Protein AF-A0A6L3N7V0-F1 (afdb_monomer)

Secondary structure (DSSP, 8-state):
-------------SS-------PPTTPPB-TTSSBS-EEEEEE-S-TTS--HHHHHHHHH----SHHHHHHHHHHTT-HHHHHHHHTTGGGGB-TTSPBPSSPPPTT-TT---HHHHHHHHHHHHHHHHH-GGGPPPHHHHHHHHHHHHHHHTTSS------SS--HHHHHHHHHHHHHHTT---GGGGGGS---TTTS-HHHHHHHHHHHHH-TT-TTHHHHHHHHHHHHHHHEEEETTEEEETTTTT---GGGT--HHHHHHHHHHHTTT-GGGTTTHHHHHHHHHHT-BTTB-SSHHHHHHHHHHHHHHHHHH--SPP-SEEEEEETTEEEEEETTSPPBPTTSTTPPPPSSTTS-BEEEEEE-

Sequence (367 aa):
LPVTVQQATLAQVDGTLTVPVSAPAGAVNNAQGAPRGGIAVSLQSKLADGLPGVRRWFERYPYRCLEQQTSRAIGLHDAAQWQALVARMPVYLDSDGLANYFPPSSDDAHYGSPTLSSYLLVVADEASRLDPRFALPEDVRTQLEAGLARFVDGRIERNAWAPRQDRDLRKLAAIEALSRYGAAQGRMLGSIEIAPNQWPTSAVIDYHAILTRVKDIPQRDEKRAQVEQILRARLTYQGTQLVFSTARDDDLWWLMTSNETNAARLALEFAGDPAWKDEMPRVATGLLALQRQGAWQTTTSNALGQLAIERFSRTYESTPVAGTTKVALGGNERAISWSQAPVPSDAPASATAATRAAAARSVLMPW

Mean predicted aligned error: 7.48 Å

pLDDT: mean 88.46, std 11.91, range [42.44, 98.81]

Solvent-accessible surface area (backbone atoms only — not comparable to full-atom values): 21018 Å² total; per-residue (Å²): 134,87,84,75,90,88,78,63,82,84,77,88,77,74,88,82,80,87,75,96,80,78,83,62,91,87,52,57,58,42,100,84,71,41,52,55,57,61,52,52,42,50,47,66,78,50,82,47,66,67,52,51,26,38,39,55,49,49,75,66,57,84,71,75,39,48,63,43,46,51,23,38,19,61,50,64,69,33,53,67,57,39,49,62,48,55,76,51,43,70,60,20,38,25,81,58,24,22,31,30,58,53,64,59,57,95,89,52,47,77,70,33,32,59,55,55,33,22,49,54,50,44,55,25,53,60,42,21,76,78,42,66,72,45,47,70,56,66,75,63,47,50,34,34,49,52,20,40,51,36,38,53,74,61,79,42,82,80,90,71,91,63,101,57,96,49,68,57,54,48,37,43,43,30,41,28,29,27,30,78,76,70,72,39,55,46,71,64,55,75,83,42,87,90,50,66,92,79,46,46,65,58,52,39,51,29,50,39,55,30,44,71,61,36,81,76,37,83,66,32,68,63,53,35,54,54,43,51,50,52,52,56,74,29,61,39,74,62,82,46,36,57,40,50,77,56,50,86,76,28,64,38,63,95,64,76,33,28,60,60,34,39,39,15,50,50,40,50,73,46,55,82,37,80,93,39,56,85,51,45,65,56,45,53,45,10,45,49,57,66,39,57,94,30,24,49,94,43,52,60,26,36,25,44,37,49,53,19,41,42,51,42,26,67,68,76,48,69,69,82,72,71,62,69,52,76,50,74,53,92,95,47,75,47,76,46,56,56,86,53,81,56,48,71,68,84,49,99,62,45,27,79,30,82,50,48,79,38,65,21,47,56,44,62,44,63,100

Foldseek 3Di:
DADDDPFDDDDDDDPDDDDDDDQDDPQDADPVRARPFFDKDWDDLAPLPPLVQLLVCLVPDDDDFLLLQLLSCLLNVPLVSLVVSLVCQVQQAAPQLAGHRDRDDPVGRAAHALLSLLLLLVLLLLSCVVPVSSHHDPVSNVSSLRSLLCLLVVVGDHDDDFPDDCSLVSNLSSLLSCLSVPSHEQCSCVVHDPDLLPDALSSLLSLLSNLVRHDHHPPSVVSNVVSVVSNVVQFDDDRLATGGVCQVVQCRVVSVTHPLLSLLSVLSSCLQPPVCVVVNSSSLLNSLVCDDSSAHDDSSSSSSNSSSSVSNCVRPSVDGDAAWDWDDDDPDIDIDGPVDWFDWPPPSQHDQDSRRGDRTNMDGDGD

Nearest PDB structures (foldseek):
  4lnv-assembly2_B  TM=6.088E-01  e=2.521E-04  Anopheles gambiae
  7qsj-assembly2_B  TM=5.376E-01  e=1.537E-02  Mycolicibacterium hassiacum
  8v3b-assembly1_a  TM=1.868E-01  e=4.273E+00  synthetic construct

Radius of gyration: 22.81 Å; Cα contacts (8 Å, |Δi|>4): 561; chains: 1; bounding box: 55×50×67 Å

Organism: NCBI:txid1503055

Structure (mmCIF, N/CA/C/O backbone):
data_AF-A0A6L3N7V0-F1
#
_entry.id   AF-A0A6L3N7V0-F1
#
loop_
_atom_site.group_PDB
_atom_site.id
_atom_site.type_symbol
_atom_site.label_atom_id
_atom_site.label_alt_id
_atom_site.label_comp_id
_atom_site.label_asym_id
_atom_site.label_entity_id
_atom_site.label_seq_id
_atom_site.pdbx_PDB_ins_code
_atom_site.Cartn_x
_atom_site.Cartn_y
_atom_site.Cartn_z
_atom_site.occupancy
_atom_site.B_iso_or_equiv
_atom_site.auth_seq_id
_atom_site.auth_comp_id
_atom_site.auth_asym_id
_atom_site.auth_atom_id
_atom_site.pdbx_PDB_model_num
ATOM 1 N N . LEU A 1 1 ? -10.538 26.399 31.503 1.00 63.31 1 LEU A N 1
ATOM 2 C CA . LEU A 1 1 ? -9.648 25.247 31.255 1.00 63.31 1 LEU A CA 1
ATOM 3 C C . LEU A 1 1 ? -10.202 24.446 30.086 1.00 63.31 1 LEU A C 1
ATOM 5 O O . LEU A 1 1 ? -11.338 23.985 30.198 1.00 63.31 1 LEU A O 1
ATOM 9 N N . PRO A 1 2 ? -9.477 24.363 28.961 1.00 68.56 2 PRO A N 1
ATOM 10 C CA . PRO A 1 2 ? -9.860 23.505 27.845 1.00 68.56 2 PRO A CA 1
ATOM 11 C C . PRO A 1 2 ? -9.731 22.031 28.248 1.00 68.56 2 PRO A C 1
ATOM 13 O O . PRO A 1 2 ? -8.838 21.673 29.013 1.00 68.56 2 PRO A O 1
ATOM 16 N N . VAL A 1 3 ? -10.641 21.192 27.758 1.00 70.19 3 VAL A N 1
ATOM 17 C CA . VAL A 1 3 ? -10.526 19.734 27.893 1.00 70.19 3 VAL A CA 1
ATOM 18 C C . VAL A 1 3 ? -9.572 19.210 26.821 1.00 70.19 3 VAL A C 1
ATOM 20 O O . VAL A 1 3 ? -9.586 19.697 25.691 1.00 70.19 3 VAL A O 1
ATOM 23 N N . THR A 1 4 ? -8.736 18.237 27.171 1.00 65.94 4 THR A N 1
ATOM 24 C CA . THR A 1 4 ? -7.797 17.588 26.250 1.00 65.94 4 THR A CA 1
ATOM 25 C C . THR A 1 4 ? -8.109 16.100 26.161 1.00 65.94 4 THR A C 1
ATOM 27 O O . THR A 1 4 ? -8.466 15.467 27.155 1.00 65.94 4 THR A O 1
ATOM 30 N N . VAL A 1 5 ? -7.991 15.536 24.960 1.00 72.50 5 VAL A N 1
ATOM 31 C CA . VAL A 1 5 ? -8.182 14.097 24.741 1.00 72.50 5 VAL A CA 1
ATOM 32 C C . VAL A 1 5 ? -7.008 13.347 25.373 1.00 72.50 5 VAL A C 1
ATOM 34 O O . VAL A 1 5 ? -5.862 13.600 25.015 1.00 72.50 5 VAL A O 1
ATOM 37 N N . GLN A 1 6 ? -7.299 12.442 26.310 1.00 71.31 6 GLN A N 1
ATOM 38 C CA . GLN A 1 6 ? -6.290 11.622 27.000 1.00 71.31 6 GLN A CA 1
ATOM 39 C C . GLN A 1 6 ? -6.108 10.250 26.345 1.00 71.31 6 GLN A C 1
ATOM 41 O O . GLN A 1 6 ? -5.004 9.720 26.285 1.00 71.31 6 GLN A O 1
ATOM 46 N N . GLN A 1 7 ? -7.197 9.681 25.830 1.00 69.12 7 GLN A N 1
ATOM 47 C CA . GLN A 1 7 ? -7.217 8.393 25.152 1.00 69.12 7 GLN A CA 1
ATOM 48 C C . GLN A 1 7 ? -8.323 8.404 24.095 1.00 69.12 7 GLN A C 1
ATOM 50 O O . GLN A 1 7 ? -9.358 9.045 24.275 1.00 69.12 7 GLN A O 1
ATOM 55 N N . ALA A 1 8 ? -8.107 7.681 23.000 1.00 70.50 8 ALA A N 1
ATOM 56 C CA . ALA A 1 8 ? -9.118 7.405 21.989 1.00 70.50 8 ALA A CA 1
ATOM 57 C C . ALA A 1 8 ? -9.085 5.913 21.651 1.00 70.50 8 ALA A C 1
ATOM 59 O O . ALA A 1 8 ? -8.009 5.308 21.656 1.00 70.50 8 ALA A O 1
ATOM 60 N N . THR A 1 9 ? -10.253 5.343 21.353 1.00 69.88 9 THR A N 1
ATOM 61 C CA . THR A 1 9 ? -10.419 3.985 20.824 1.00 69.88 9 THR A CA 1
ATOM 62 C C . THR A 1 9 ? -11.315 4.020 19.593 1.00 69.88 9 THR A C 1
ATOM 64 O O . THR A 1 9 ? -12.236 4.834 19.532 1.00 69.88 9 THR A O 1
ATOM 67 N N . LEU A 1 10 ? -11.048 3.152 18.621 1.00 73.94 10 LEU A N 1
ATOM 68 C CA . LEU A 1 10 ? -11.948 2.882 17.506 1.00 73.94 10 LEU A CA 1
ATOM 69 C C . LEU A 1 10 ? -12.199 1.381 17.467 1.00 73.94 10 LEU A C 1
ATOM 71 O O . LEU A 1 10 ? -11.264 0.585 17.554 1.00 73.94 10 LEU A O 1
ATOM 75 N N . ALA A 1 11 ? -13.464 1.009 17.356 1.00 75.44 11 ALA A N 1
ATOM 76 C CA . ALA A 1 11 ? -13.888 -0.376 17.311 1.00 75.44 11 ALA A CA 1
ATOM 77 C C . ALA A 1 11 ? -15.114 -0.502 16.413 1.00 75.44 11 ALA A C 1
ATOM 79 O O . ALA A 1 11 ? -15.950 0.404 16.353 1.00 75.44 11 ALA A O 1
ATOM 80 N N . GLN A 1 12 ? -15.227 -1.646 15.744 1.00 77.81 12 GLN A N 1
ATOM 81 C CA . GLN A 1 12 ? -16.475 -2.041 15.113 1.00 77.81 12 GLN A CA 1
ATOM 82 C C . GLN A 1 12 ? -17.487 -2.385 16.210 1.00 77.81 12 GLN A C 1
ATOM 84 O O . GLN A 1 12 ? -17.164 -3.099 17.159 1.00 77.81 12 GLN A O 1
ATOM 89 N N . VAL A 1 13 ? -18.705 -1.864 16.082 1.00 81.75 13 VAL A N 1
ATOM 90 C CA . VAL A 1 13 ? -19.813 -2.198 16.979 1.00 81.75 13 VAL A CA 1
ATOM 91 C C . VAL A 1 13 ? -20.701 -3.208 16.267 1.00 81.75 13 VAL A C 1
ATOM 93 O O . VAL A 1 13 ? -21.424 -2.847 15.342 1.00 81.75 13 VAL A O 1
ATOM 96 N N . ASP A 1 14 ? -20.636 -4.460 16.712 1.00 78.88 14 ASP A N 1
ATOM 97 C CA . ASP A 1 14 ? -21.580 -5.518 16.352 1.00 78.88 14 ASP A CA 1
ATOM 98 C C . ASP A 1 14 ? -22.272 -6.000 17.634 1.00 78.88 14 ASP A C 1
ATOM 100 O O . ASP A 1 14 ? -21.635 -6.520 18.551 1.00 78.88 14 ASP A O 1
ATOM 104 N N . GLY A 1 15 ? -23.567 -5.713 17.763 1.00 85.75 15 GLY A N 1
ATOM 105 C CA . GLY A 1 15 ? -24.298 -5.890 19.017 1.00 85.75 15 GLY A CA 1
ATOM 106 C C . GLY A 1 15 ? -23.867 -4.901 20.109 1.00 85.75 15 GLY A C 1
ATOM 107 O O . GLY A 1 15 ? -24.036 -3.688 19.968 1.00 85.75 15 GLY A O 1
ATOM 108 N N . THR A 1 16 ? -23.374 -5.413 21.241 1.00 88.69 16 THR A N 1
ATOM 109 C CA . THR A 1 16 ? -23.008 -4.610 22.420 1.00 88.69 16 THR A CA 1
ATOM 110 C C . THR A 1 16 ? -21.494 -4.543 22.593 1.00 88.69 16 THR A C 1
ATOM 112 O O . THR A 1 16 ? -20.843 -5.560 22.810 1.00 88.69 16 THR A O 1
ATOM 115 N N . LEU A 1 17 ? -20.946 -3.324 22.566 1.00 88.88 17 LEU A N 1
ATOM 116 C CA . LEU A 1 17 ? -19.549 -3.043 22.892 1.00 88.88 17 LEU A CA 1
ATOM 117 C C . LEU A 1 17 ? -19.452 -2.448 24.302 1.00 88.88 17 LEU A C 1
ATOM 119 O O . LEU A 1 17 ? -19.985 -1.368 24.558 1.00 88.88 17 LEU A O 1
ATOM 123 N N . THR A 1 18 ? -18.714 -3.117 25.187 1.00 90.25 18 THR A N 1
ATOM 124 C CA . THR A 1 18 ? -18.419 -2.624 26.540 1.00 90.25 18 THR A CA 1
ATOM 125 C C . THR A 1 18 ? -16.954 -2.227 26.631 1.00 90.25 18 THR A C 1
ATOM 127 O O . THR A 1 18 ? -16.069 -3.046 26.389 1.00 90.25 18 THR A O 1
ATOM 130 N N . VAL A 1 19 ? -16.693 -0.977 27.012 1.00 87.00 19 VAL A N 1
ATOM 131 C CA . VAL A 1 19 ? -15.335 -0.457 27.212 1.00 87.00 19 VAL A CA 1
ATOM 132 C C . VAL A 1 19 ? -15.208 0.024 28.658 1.00 87.00 19 VAL A C 1
ATOM 134 O O . VAL A 1 19 ? -15.959 0.919 29.051 1.00 87.00 19 VAL A O 1
ATOM 137 N N . PRO A 1 20 ? -14.291 -0.539 29.468 1.00 87.75 20 PRO A N 1
ATOM 138 C CA . PRO A 1 20 ? -14.034 -0.019 30.803 1.00 87.75 20 PRO A CA 1
ATOM 139 C C . PRO A 1 20 ? -13.369 1.356 30.687 1.00 87.75 20 PRO A C 1
ATOM 141 O O . PRO A 1 20 ? -12.361 1.513 29.999 1.00 87.75 20 PRO A O 1
ATOM 144 N N . VAL A 1 21 ? -13.939 2.355 31.356 1.00 86.94 21 VAL A N 1
ATOM 145 C CA . VAL A 1 21 ? -13.451 3.739 31.335 1.00 86.94 21 VAL A CA 1
ATOM 146 C C . VAL A 1 21 ? -13.441 4.321 32.743 1.00 86.94 21 VAL A C 1
ATOM 148 O O . VAL A 1 21 ? -14.258 3.953 33.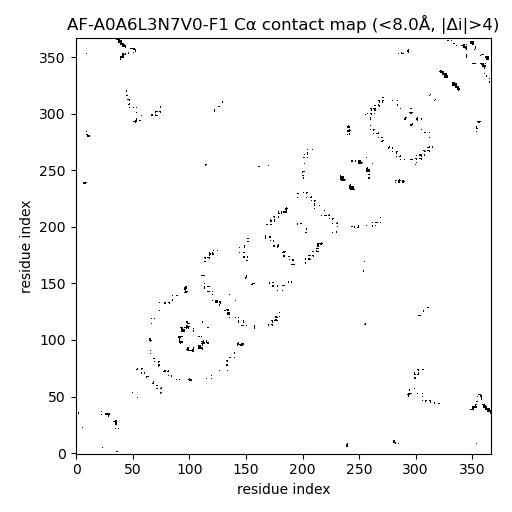586 1.00 86.94 21 VAL A O 1
ATOM 151 N N . SER A 1 22 ? -12.524 5.251 32.996 1.00 88.25 22 SER A N 1
ATOM 152 C CA . SER A 1 22 ? -12.456 6.019 34.237 1.00 88.25 22 SER A CA 1
ATOM 153 C C . SER A 1 22 ? -11.991 7.445 33.959 1.00 88.25 22 SER A C 1
ATOM 155 O O . SER A 1 22 ? -11.280 7.706 32.984 1.00 88.25 22 SER A O 1
ATOM 157 N N . ALA A 1 23 ? -12.400 8.381 34.819 1.00 85.56 23 ALA A N 1
ATOM 158 C CA . ALA A 1 23 ? -11.890 9.742 34.759 1.00 85.56 23 ALA A CA 1
ATOM 159 C C . ALA A 1 23 ? -10.372 9.749 35.046 1.00 85.56 23 ALA A C 1
ATOM 161 O O . ALA A 1 23 ? -9.929 9.054 35.966 1.00 85.56 23 ALA A O 1
ATOM 162 N N . PRO A 1 24 ? -9.565 10.532 34.302 1.00 82.31 24 PRO A N 1
ATOM 163 C CA . PRO A 1 24 ? -8.131 10.642 34.550 1.00 82.31 24 PRO A CA 1
ATOM 164 C C . PRO A 1 24 ? -7.826 11.086 35.985 1.00 82.31 24 PRO A C 1
ATOM 166 O O . PRO A 1 24 ? -8.485 11.982 36.522 1.00 82.31 24 PRO A O 1
ATOM 169 N N . ALA A 1 25 ? -6.789 10.506 36.591 1.00 81.00 25 ALA A N 1
ATOM 170 C CA . ALA A 1 25 ? -6.311 10.945 37.896 1.00 81.00 25 ALA A CA 1
ATOM 171 C C . ALA A 1 25 ? -5.898 12.429 37.833 1.00 81.00 25 ALA A C 1
ATOM 173 O O . ALA A 1 25 ? -5.106 12.823 36.979 1.00 81.00 25 ALA A O 1
ATOM 174 N N . GLY A 1 26 ? -6.458 13.259 38.717 1.00 82.31 26 GLY A N 1
ATOM 175 C CA . GLY A 1 26 ? -6.212 14.707 38.730 1.00 82.31 26 GLY A CA 1
ATOM 176 C C . GLY A 1 26 ? -7.085 15.531 37.774 1.00 82.31 26 GLY A C 1
ATOM 177 O O . GLY A 1 26 ? -6.805 16.712 37.571 1.00 82.31 26 GLY A O 1
ATOM 178 N N . ALA A 1 27 ? -8.144 14.952 37.192 1.00 82.88 27 ALA A N 1
ATOM 179 C CA . ALA A 1 27 ? -9.124 15.715 36.425 1.00 82.88 27 ALA A CA 1
ATOM 180 C C . ALA A 1 27 ? -9.736 16.844 37.276 1.00 82.88 27 ALA A C 1
ATOM 182 O O . ALA A 1 27 ? -10.225 16.624 38.382 1.00 82.88 27 ALA A O 1
ATOM 183 N N . VAL A 1 28 ? -9.710 18.069 36.747 1.00 87.06 28 VAL A N 1
ATOM 184 C CA . VAL A 1 28 ? -10.273 19.241 37.432 1.00 87.06 28 VAL A CA 1
ATOM 185 C C . VAL A 1 28 ? -11.791 19.118 37.485 1.00 87.06 28 VAL A C 1
ATOM 187 O O . VAL A 1 28 ? -12.412 18.836 36.464 1.00 87.06 28 VAL A O 1
ATOM 190 N N . ASN A 1 29 ? -12.398 19.385 38.638 1.00 88.62 29 ASN A N 1
ATOM 191 C CA . ASN A 1 29 ? -13.850 19.349 38.776 1.00 88.62 29 ASN A CA 1
ATOM 192 C C . ASN A 1 29 ? -14.532 20.537 38.073 1.00 88.62 29 ASN A C 1
ATOM 194 O O . ASN A 1 29 ? -13.992 21.641 37.967 1.00 88.62 29 ASN A O 1
ATOM 198 N N . ASN A 1 30 ? -15.739 20.301 37.571 1.00 83.25 30 ASN A N 1
ATOM 199 C CA . ASN A 1 30 ? -16.648 21.328 37.082 1.00 83.25 30 ASN A CA 1
ATOM 200 C C . ASN A 1 30 ? -17.360 22.029 38.260 1.00 83.25 30 ASN A C 1
ATOM 202 O O . ASN A 1 30 ? -17.132 21.711 39.428 1.00 83.25 30 ASN A O 1
ATOM 206 N N . ALA A 1 31 ? -18.230 22.998 37.959 1.00 82.75 31 ALA A N 1
ATOM 207 C CA . ALA A 1 31 ? -18.947 23.768 38.980 1.00 82.75 31 ALA A CA 1
ATOM 208 C C . ALA A 1 31 ? -19.887 22.910 39.852 1.00 82.75 31 ALA A C 1
ATOM 210 O O . ALA A 1 31 ? -20.282 23.337 40.931 1.00 82.75 31 ALA A O 1
ATOM 211 N N . GLN A 1 32 ? -20.234 21.707 39.392 1.00 82.00 32 GLN A N 1
ATOM 212 C CA . GLN A 1 32 ? -21.095 20.741 40.069 1.00 82.00 32 GLN A CA 1
ATOM 213 C C . GLN A 1 32 ? -20.295 19.685 40.857 1.00 82.00 32 GLN A C 1
ATOM 215 O O . GLN A 1 32 ? -20.879 18.734 41.365 1.00 82.00 32 GLN A O 1
ATOM 220 N N . GLY A 1 33 ? -18.969 19.829 40.961 1.00 83.38 33 GLY A N 1
ATOM 221 C CA . GLY A 1 33 ? -18.107 18.919 41.722 1.00 83.38 33 GLY A CA 1
ATOM 222 C C . GLY A 1 33 ? -17.749 17.608 41.011 1.00 83.38 33 GLY A C 1
ATOM 223 O O . GLY A 1 33 ? -17.022 16.806 41.589 1.00 83.38 33 GLY A O 1
ATOM 224 N N . ALA A 1 34 ? -18.200 17.398 39.771 1.00 83.75 34 ALA A N 1
ATOM 225 C CA . ALA A 1 34 ? -17.861 16.225 38.962 1.00 83.75 34 ALA A CA 1
ATOM 226 C C . ALA A 1 34 ? -16.617 16.483 38.087 1.00 83.75 34 ALA A C 1
ATOM 228 O O . ALA A 1 34 ? -16.398 17.632 37.687 1.00 83.75 34 ALA A O 1
ATOM 229 N N . PRO A 1 35 ? -15.820 15.460 37.724 1.00 87.56 35 PRO A N 1
ATOM 230 C CA . PRO A 1 35 ? -14.683 15.625 36.821 1.00 87.56 35 PRO A CA 1
ATOM 231 C C . PRO A 1 35 ? -15.085 16.310 35.508 1.00 87.56 35 PRO A C 1
ATOM 233 O O . PRO A 1 35 ? -16.019 15.902 34.819 1.00 87.56 35 PRO A O 1
ATOM 236 N N . ARG A 1 36 ? -14.378 17.377 35.127 1.00 83.50 36 ARG A N 1
ATOM 237 C CA . ARG A 1 36 ? -14.655 18.112 33.890 1.00 83.50 36 ARG A CA 1
ATOM 238 C C . ARG A 1 36 ? -14.244 17.280 32.675 1.00 83.50 36 ARG A C 1
ATOM 240 O O . ARG A 1 36 ? -13.109 16.825 32.583 1.00 83.50 36 ARG A O 1
ATOM 247 N N . GLY A 1 37 ? -15.141 17.178 31.697 1.00 81.69 37 GLY A N 1
ATOM 248 C CA . GLY A 1 37 ? -14.930 16.417 30.465 1.00 81.69 37 GLY A CA 1
ATOM 249 C C . GLY A 1 37 ? -15.861 15.213 30.396 1.00 81.69 37 GLY A C 1
ATOM 250 O O . GLY A 1 37 ? -16.961 15.256 30.944 1.00 81.69 37 GLY A O 1
ATOM 251 N N . GLY A 1 38 ? -15.436 14.171 29.690 1.00 86.38 38 GLY A N 1
ATOM 252 C CA . GLY A 1 38 ? -16.216 12.954 29.515 1.00 86.38 38 GLY A CA 1
ATOM 253 C C . GLY A 1 38 ? -15.700 12.103 28.362 1.00 86.38 38 GLY A C 1
ATOM 254 O O . GLY A 1 38 ? -14.600 12.329 27.852 1.00 86.38 38 GLY A O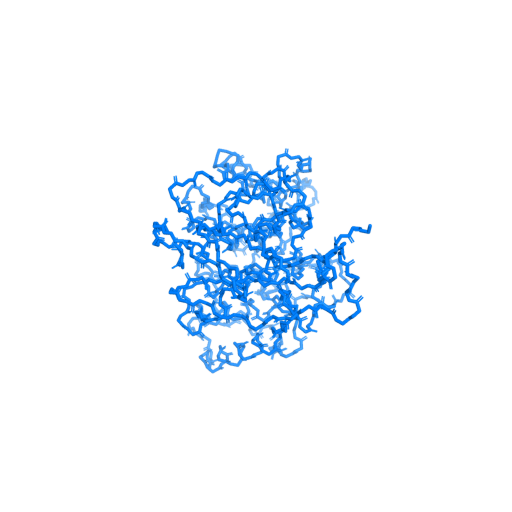 1
ATOM 255 N N . ILE A 1 39 ? -16.526 11.158 27.930 1.00 85.12 39 ILE A N 1
ATOM 256 C CA . ILE A 1 39 ? -16.283 10.307 26.769 1.00 85.12 39 ILE A CA 1
ATOM 257 C C . ILE A 1 39 ? -17.048 10.859 25.575 1.00 85.12 39 ILE A C 1
ATOM 259 O O . ILE A 1 39 ? -18.277 10.880 25.557 1.00 85.12 39 ILE A O 1
ATOM 263 N N . ALA A 1 40 ? -16.318 11.292 24.557 1.00 81.88 40 ALA A N 1
ATOM 264 C CA . ALA A 1 40 ? -16.911 11.649 23.283 1.00 81.88 40 ALA A CA 1
ATOM 265 C C . ALA A 1 40 ? -16.956 10.406 22.379 1.00 81.88 40 ALA A C 1
ATOM 267 O O . ALA A 1 40 ? -15.947 9.725 22.201 1.00 81.88 40 ALA A O 1
ATOM 268 N N . VAL A 1 41 ? -18.124 10.108 21.815 1.00 81.69 41 VAL A N 1
ATOM 269 C CA . VAL A 1 41 ? -18.370 8.968 20.924 1.00 81.69 41 VAL A CA 1
ATOM 270 C C . VAL A 1 41 ? -18.752 9.501 19.554 1.00 81.69 41 VAL A C 1
ATOM 272 O O . VAL A 1 41 ? -19.603 10.380 19.464 1.00 81.69 41 VAL A O 1
ATOM 275 N N . SER A 1 42 ? -18.148 8.960 18.499 1.00 79.50 42 SER A N 1
ATOM 276 C CA . SER A 1 42 ? -18.480 9.268 17.106 1.00 79.50 42 SER A CA 1
ATOM 277 C C . SER A 1 42 ? -18.730 7.977 16.345 1.00 79.50 42 SER A C 1
ATOM 279 O O . SER A 1 42 ? -17.899 7.074 16.364 1.00 79.50 42 SER A O 1
ATOM 281 N N . LEU A 1 43 ? -19.881 7.896 15.681 1.00 80.06 43 LEU A N 1
ATOM 282 C CA . LEU A 1 43 ? -20.312 6.731 14.919 1.00 80.06 43 LEU A CA 1
ATOM 283 C C . LEU A 1 43 ? -20.290 7.040 13.421 1.00 80.06 43 LEU A C 1
ATOM 285 O O . LEU A 1 43 ? -20.819 8.064 12.973 1.00 80.06 43 LEU A O 1
ATOM 289 N N . GLN A 1 44 ? -19.707 6.124 12.655 1.00 79.69 44 GLN A N 1
ATOM 290 C CA . GLN A 1 44 ? -19.683 6.143 11.196 1.00 79.69 44 GLN A CA 1
ATOM 291 C C . GLN A 1 44 ? -20.206 4.807 10.676 1.00 79.69 44 GLN A C 1
ATOM 293 O O . GLN A 1 44 ? -19.974 3.769 11.289 1.00 79.69 44 GLN A O 1
ATOM 298 N N . SER A 1 45 ? -20.940 4.845 9.566 1.00 80.69 45 SER A N 1
ATOM 299 C CA . SER A 1 45 ? -21.444 3.638 8.903 1.00 80.69 45 SER A CA 1
ATOM 300 C C . SER A 1 45 ? -20.329 2.871 8.205 1.00 80.69 45 SER A C 1
ATOM 302 O O . SER A 1 45 ? -20.412 1.652 8.102 1.00 80.69 45 SER A O 1
ATOM 304 N N . LYS A 1 46 ? -19.322 3.598 7.706 1.00 79.00 46 LYS A N 1
ATOM 305 C CA . LYS A 1 46 ? -18.157 3.073 6.997 1.00 79.00 46 LYS A CA 1
ATOM 306 C C . LYS A 1 46 ? -16.935 3.935 7.279 1.00 79.00 46 LYS A C 1
ATOM 308 O O . LYS A 1 46 ? -17.058 5.157 7.386 1.00 79.00 46 LYS A O 1
ATOM 313 N N . LEU A 1 47 ? -15.759 3.320 7.335 1.00 75.06 47 LEU A N 1
ATOM 314 C CA . LEU A 1 47 ? -14.489 4.047 7.409 1.00 75.06 47 LEU A CA 1
ATOM 315 C C . LEU A 1 47 ? -14.104 4.682 6.069 1.00 75.06 47 LEU A C 1
ATOM 317 O O . LEU A 1 47 ? -13.449 5.719 6.050 1.00 75.06 47 LEU A O 1
ATOM 321 N N . ALA A 1 48 ? -14.524 4.096 4.947 1.00 69.50 48 ALA A N 1
ATOM 322 C CA . ALA A 1 48 ? -14.183 4.599 3.616 1.00 69.50 48 ALA A CA 1
ATOM 323 C C . ALA A 1 48 ? -15.065 5.754 3.119 1.00 69.50 48 ALA A C 1
ATOM 325 O O . ALA A 1 48 ? -14.899 6.150 1.968 1.00 69.50 48 ALA A O 1
ATOM 326 N N . ASP A 1 49 ? -15.982 6.304 3.928 1.00 65.88 49 ASP A N 1
ATOM 327 C CA . ASP A 1 49 ? -16.874 7.393 3.495 1.00 65.88 49 ASP A CA 1
ATOM 328 C C . ASP A 1 49 ? -16.095 8.708 3.258 1.00 65.88 49 ASP A C 1
ATOM 330 O O . ASP A 1 49 ? -16.036 9.630 4.075 1.00 65.88 49 ASP A O 1
ATOM 334 N N . GLY A 1 50 ? -15.471 8.767 2.079 1.00 61.62 50 GLY A N 1
ATOM 335 C CA . GLY A 1 50 ? -14.999 9.943 1.365 1.00 61.62 50 GLY A CA 1
ATOM 336 C C . GLY A 1 50 ? -13.556 10.371 1.603 1.00 61.62 50 GLY A C 1
ATOM 337 O O . GLY A 1 50 ? -13.077 11.171 0.801 1.00 61.62 50 GLY A O 1
ATOM 338 N N . LEU A 1 51 ? -12.892 9.915 2.681 1.00 81.12 51 LEU A N 1
ATOM 339 C CA . LEU A 1 51 ? -11.566 10.393 3.131 1.00 81.12 51 LEU A CA 1
ATOM 340 C C . LEU A 1 51 ? -11.292 11.859 2.713 1.00 81.12 51 LEU A C 1
ATOM 342 O O . LEU A 1 51 ? -10.304 12.151 2.034 1.00 81.12 51 LEU A O 1
ATOM 346 N N . PRO A 1 52 ? -12.177 12.817 3.059 1.00 76.00 52 PRO A N 1
ATOM 347 C CA . PRO A 1 52 ? -12.230 14.110 2.372 1.00 76.00 52 PRO A CA 1
ATOM 348 C C . PRO A 1 52 ? -10.971 14.960 2.592 1.00 76.00 52 PRO A C 1
ATOM 350 O O . PRO A 1 52 ? -10.684 15.857 1.801 1.00 76.00 52 PRO A O 1
ATOM 353 N N . GLY A 1 53 ? -10.200 14.686 3.650 1.00 79.06 53 GLY A N 1
ATOM 354 C CA . GLY A 1 53 ? -8.877 15.275 3.847 1.00 79.06 53 GLY A CA 1
ATOM 355 C C . GLY A 1 53 ? -7.864 14.843 2.784 1.00 79.06 53 GLY A C 1
ATOM 356 O O . GLY A 1 53 ? -7.176 15.706 2.244 1.00 79.06 53 GLY A O 1
ATOM 357 N N . VAL A 1 54 ? -7.846 13.560 2.412 1.00 87.56 54 VAL A N 1
ATOM 358 C CA . VAL A 1 54 ? -6.983 13.000 1.359 1.00 87.56 54 VAL A CA 1
ATOM 359 C C . VAL A 1 54 ? -7.357 13.579 -0.005 1.00 87.56 54 VAL A C 1
ATOM 361 O O . VAL A 1 54 ? -6.491 14.083 -0.719 1.00 87.56 54 VAL A O 1
ATOM 364 N N . ARG A 1 55 ? -8.656 13.623 -0.335 1.00 87.31 55 ARG A N 1
ATOM 365 C CA . ARG A 1 55 ? -9.140 14.265 -1.571 1.00 87.31 55 ARG A CA 1
ATOM 366 C C . ARG A 1 55 ? -8.686 15.726 -1.664 1.00 87.31 55 ARG A C 1
ATOM 368 O O . ARG A 1 55 ? -8.060 16.108 -2.651 1.00 87.31 55 ARG A O 1
ATOM 375 N N . ARG A 1 56 ? -8.927 16.533 -0.620 1.00 85.62 56 ARG A N 1
ATOM 376 C CA . ARG A 1 56 ? -8.483 17.942 -0.580 1.00 85.62 56 ARG A CA 1
ATOM 377 C C . ARG A 1 56 ? -6.966 18.085 -0.685 1.00 85.62 56 ARG A C 1
ATOM 379 O O . ARG A 1 56 ? -6.483 19.069 -1.243 1.00 85.62 56 ARG A O 1
ATOM 386 N N . TRP A 1 57 ? -6.216 17.144 -0.117 1.00 89.00 57 TRP A N 1
ATOM 387 C CA . TRP A 1 57 ? -4.760 17.131 -0.197 1.00 89.00 57 TRP A CA 1
ATOM 388 C C . TRP A 1 57 ? -4.301 16.956 -1.650 1.00 89.00 57 TRP A C 1
ATOM 390 O O . TRP A 1 57 ? -3.516 17.767 -2.140 1.00 89.00 57 TRP A O 1
ATOM 400 N N . PHE A 1 58 ? -4.868 15.989 -2.379 1.00 94.88 58 PHE A N 1
ATOM 401 C CA . PHE A 1 58 ? -4.557 15.763 -3.795 1.00 94.88 58 PHE A CA 1
ATOM 402 C C . PHE A 1 58 ? -5.039 16.885 -4.725 1.00 94.88 58 PHE A C 1
ATOM 404 O O . PHE A 1 58 ? -4.344 17.226 -5.686 1.00 94.88 58 PHE A O 1
ATOM 411 N N . GLU A 1 59 ? -6.191 17.500 -4.442 1.00 92.06 59 GLU A N 1
ATOM 412 C CA . GLU A 1 59 ? -6.692 18.664 -5.189 1.00 92.06 59 GLU A CA 1
ATOM 413 C C . GLU A 1 59 ? -5.706 19.843 -5.141 1.00 92.06 59 GLU A C 1
ATOM 415 O O . GLU A 1 59 ? -5.564 20.565 -6.128 1.00 92.06 59 GLU A O 1
ATOM 420 N N . ARG A 1 60 ? -4.986 20.007 -4.022 1.00 89.12 60 ARG A N 1
ATOM 421 C CA . ARG A 1 60 ? -4.007 21.085 -3.798 1.00 89.12 60 ARG A CA 1
ATOM 422 C C . ARG A 1 60 ? -2.566 20.705 -4.140 1.00 89.12 60 ARG A C 1
ATOM 424 O O . ARG A 1 60 ? -1.705 21.582 -4.117 1.00 89.12 60 ARG A O 1
ATOM 431 N N . TYR A 1 61 ? -2.282 19.434 -4.423 1.00 91.62 61 TYR A N 1
ATOM 432 C CA . TYR A 1 61 ? -0.916 18.965 -4.641 1.00 91.62 61 TYR A CA 1
ATOM 433 C C . TYR A 1 61 ? -0.353 19.498 -5.976 1.00 91.62 61 TYR A C 1
ATOM 435 O O . TYR A 1 61 ? -0.916 19.192 -7.031 1.00 91.62 61 TYR A O 1
ATOM 443 N N . PRO A 1 62 ? 0.735 20.298 -5.973 1.00 90.94 62 PRO A N 1
ATOM 444 C CA . PRO A 1 62 ? 1.128 21.076 -7.152 1.00 90.94 62 PRO A CA 1
ATOM 445 C C . PRO A 1 62 ? 2.114 20.356 -8.082 1.00 90.94 62 PRO A C 1
ATOM 447 O O . PRO A 1 62 ? 2.257 20.741 -9.247 1.00 90.94 62 PRO A O 1
ATOM 450 N N . TYR A 1 63 ? 2.827 19.348 -7.575 1.00 91.00 63 TYR A N 1
ATOM 451 C CA . TYR A 1 63 ? 3.947 18.724 -8.277 1.00 91.00 63 TYR A CA 1
ATOM 452 C C . TYR A 1 63 ? 3.495 17.629 -9.252 1.00 91.00 63 TYR A C 1
ATOM 454 O O . TYR A 1 63 ? 2.391 17.092 -9.151 1.00 91.00 63 TYR A O 1
ATOM 462 N N . ARG A 1 64 ? 4.337 17.357 -10.257 1.00 93.00 64 ARG A N 1
ATOM 463 C CA . ARG A 1 64 ? 3.948 16.639 -11.483 1.00 93.00 64 ARG A CA 1
ATOM 464 C C . ARG A 1 64 ? 4.944 15.567 -11.935 1.00 93.00 64 ARG A C 1
ATOM 466 O O . ARG A 1 64 ? 4.944 15.217 -13.113 1.00 93.00 64 ARG A O 1
ATOM 473 N N . CYS A 1 65 ? 5.800 15.040 -11.066 1.00 95.94 65 CYS A N 1
ATOM 474 C CA . CYS A 1 65 ? 6.573 13.855 -11.446 1.00 95.94 65 CYS A CA 1
ATOM 475 C C . CYS A 1 65 ? 5.622 12.660 -11.692 1.00 95.94 65 CYS A C 1
ATOM 477 O O . CYS A 1 65 ? 4.457 12.695 -11.284 1.00 95.94 65 CYS A O 1
ATOM 479 N N . LEU A 1 66 ? 6.078 11.621 -12.396 1.00 97.81 66 LEU A N 1
ATOM 480 C CA . LEU A 1 66 ? 5.238 10.480 -12.785 1.00 97.81 66 LEU A CA 1
ATOM 481 C C . LEU A 1 66 ? 4.572 9.799 -11.583 1.00 97.81 66 LEU A C 1
ATOM 483 O O . LEU A 1 66 ? 3.379 9.498 -11.625 1.00 97.81 66 LEU A O 1
ATOM 487 N N . GLU A 1 67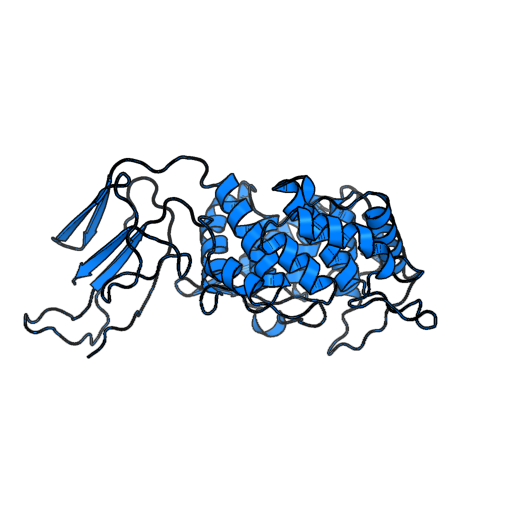 ? 5.335 9.605 -10.507 1.00 97.94 67 GLU A N 1
ATOM 488 C CA . GLU A 1 67 ? 4.838 9.080 -9.232 1.00 97.94 67 GLU A CA 1
ATOM 489 C C . GLU A 1 67 ? 3.662 9.918 -8.730 1.00 97.94 67 GLU A C 1
ATOM 491 O O . GLU A 1 67 ? 2.567 9.402 -8.526 1.00 97.94 67 GLU A O 1
ATOM 496 N N . GLN A 1 68 ? 3.868 11.231 -8.622 1.00 97.50 68 GLN A N 1
ATOM 497 C CA . GLN A 1 68 ? 2.892 12.159 -8.062 1.00 97.50 68 GLN A CA 1
ATOM 498 C C . GLN A 1 68 ? 1.623 12.237 -8.914 1.00 97.50 68 GLN A C 1
ATOM 500 O O . GLN A 1 68 ? 0.519 12.245 -8.372 1.00 97.50 68 GLN A O 1
ATOM 505 N N . GLN A 1 69 ? 1.764 12.270 -10.245 1.00 98.00 69 GLN A N 1
ATOM 506 C CA . GLN A 1 69 ? 0.623 12.256 -11.164 1.00 98.00 69 GLN A CA 1
ATOM 507 C C . GLN A 1 69 ? -0.167 10.946 -11.053 1.00 98.00 69 GLN A C 1
ATOM 509 O O . GLN A 1 69 ? -1.396 10.988 -11.039 1.00 98.00 69 GLN A O 1
ATOM 514 N N . THR A 1 70 ? 0.525 9.809 -10.927 1.00 98.19 70 THR A N 1
ATOM 515 C CA . THR A 1 70 ? -0.093 8.487 -10.738 1.00 98.19 70 THR A CA 1
ATOM 516 C C . THR A 1 70 ? -0.890 8.448 -9.440 1.00 98.19 70 THR A C 1
ATOM 518 O O . THR A 1 70 ? -2.095 8.200 -9.449 1.00 98.19 70 THR A O 1
ATOM 521 N N . SER A 1 71 ? -0.233 8.786 -8.330 1.00 98.12 71 SER A N 1
ATOM 522 C CA . SER A 1 71 ? -0.827 8.836 -6.996 1.00 98.12 71 SER A CA 1
ATOM 523 C C . SER A 1 71 ? -2.035 9.770 -6.937 1.00 98.12 71 SER A C 1
ATOM 525 O O . SER A 1 71 ? -3.051 9.431 -6.337 1.00 98.12 71 SER A O 1
ATOM 527 N N . ARG A 1 72 ? -1.952 10.932 -7.595 1.00 97.75 72 ARG A N 1
ATOM 528 C CA . ARG A 1 72 ? -3.039 11.914 -7.650 1.00 97.75 72 ARG A CA 1
ATOM 529 C C . ARG A 1 72 ? -4.234 11.421 -8.458 1.00 97.75 72 ARG A C 1
ATOM 531 O O . ARG A 1 72 ? -5.358 11.575 -7.991 1.00 97.75 72 ARG A O 1
ATOM 538 N N . ALA A 1 73 ? -4.013 10.840 -9.637 1.00 97.56 73 ALA A N 1
ATOM 539 C CA . ALA A 1 73 ? -5.100 10.317 -10.465 1.00 97.56 73 ALA A CA 1
ATOM 540 C C . ALA A 1 73 ? -5.882 9.224 -9.720 1.00 97.56 73 ALA A C 1
ATOM 542 O O . ALA A 1 73 ? -7.111 9.253 -9.678 1.00 97.56 73 ALA A O 1
ATOM 543 N N . ILE A 1 74 ? -5.159 8.311 -9.067 1.00 96.81 74 ILE A N 1
ATOM 544 C CA . ILE A 1 74 ? -5.742 7.221 -8.280 1.00 96.81 74 ILE A CA 1
ATOM 545 C C . ILE A 1 74 ? -6.441 7.761 -7.027 1.00 96.81 74 ILE A C 1
ATOM 547 O O . ILE A 1 74 ? -7.606 7.447 -6.801 1.00 96.81 74 ILE A O 1
ATOM 551 N N . GLY A 1 75 ? -5.787 8.632 -6.254 1.00 93.94 75 GLY A N 1
ATOM 552 C CA . GLY A 1 75 ? -6.360 9.208 -5.034 1.00 93.94 75 GLY A CA 1
ATOM 553 C C . GLY A 1 75 ? -7.584 10.104 -5.267 1.00 93.94 75 GLY A C 1
ATOM 554 O O . GLY A 1 75 ? -8.451 10.229 -4.408 1.00 93.94 75 GLY A O 1
ATOM 555 N N . LEU A 1 76 ? -7.722 10.706 -6.449 1.00 95.00 76 LEU A N 1
ATOM 556 C CA . LEU A 1 76 ? -8.933 11.450 -6.821 1.00 95.00 76 LEU A CA 1
ATOM 557 C C . LEU A 1 76 ? -10.020 10.572 -7.457 1.00 95.00 76 LEU A C 1
ATOM 559 O O . LEU A 1 76 ? -11.117 11.074 -7.712 1.00 95.00 76 LEU A O 1
ATOM 563 N N . HIS A 1 77 ? -9.736 9.289 -7.706 1.00 95.12 77 HIS A N 1
ATOM 564 C CA . HIS A 1 77 ? -10.521 8.414 -8.582 1.00 95.12 77 HIS A CA 1
ATOM 565 C C . HIS A 1 77 ? -10.793 9.031 -9.961 1.00 95.12 77 HIS A C 1
ATOM 567 O O . HIS A 1 77 ? -11.864 8.858 -10.547 1.00 95.12 77 HIS A O 1
ATOM 573 N N . ASP A 1 78 ? -9.816 9.758 -10.494 1.00 97.12 78 ASP A N 1
ATOM 574 C CA . ASP A 1 78 ? -9.922 10.427 -11.782 1.00 97.12 78 ASP A CA 1
ATOM 575 C C . ASP A 1 78 ? -9.418 9.503 -12.899 1.00 97.12 78 ASP A C 1
ATOM 577 O O . ASP A 1 78 ? -8.248 9.517 -13.295 1.00 97.12 78 ASP A O 1
ATOM 581 N N . ALA A 1 79 ? -10.331 8.674 -13.410 1.00 97.00 79 ALA A N 1
ATOM 582 C CA . ALA A 1 79 ? -10.043 7.742 -14.496 1.00 97.00 79 ALA A CA 1
ATOM 583 C C . ALA A 1 79 ? -9.606 8.456 -15.790 1.00 97.00 79 ALA A C 1
ATOM 585 O O . ALA A 1 79 ? -8.788 7.921 -16.535 1.00 97.00 79 ALA A O 1
ATOM 586 N N . ALA A 1 80 ? -10.106 9.669 -16.056 1.00 97.56 80 ALA A N 1
ATOM 587 C CA . ALA A 1 80 ? -9.721 10.432 -17.242 1.00 97.56 80 ALA A CA 1
ATOM 588 C C . ALA A 1 80 ? -8.282 10.952 -17.113 1.00 97.56 80 ALA A C 1
ATOM 590 O O . ALA A 1 80 ? -7.486 10.824 -18.047 1.00 97.56 80 ALA A O 1
ATOM 591 N N . GLN A 1 81 ? -7.917 11.477 -15.937 1.00 96.94 81 GLN A N 1
ATOM 592 C CA . GLN A 1 81 ? -6.539 11.864 -15.647 1.00 96.94 81 GLN A CA 1
ATOM 593 C C . GLN A 1 81 ? -5.591 10.666 -15.727 1.00 96.94 81 GLN A C 1
ATOM 595 O O . GLN A 1 81 ? -4.507 10.798 -16.301 1.00 96.94 81 GLN A O 1
ATOM 600 N N . TRP A 1 82 ? -5.992 9.511 -15.189 1.00 98.12 82 TRP A N 1
ATOM 601 C CA . TRP A 1 82 ? -5.217 8.276 -15.284 1.00 98.12 82 TRP A CA 1
ATOM 602 C C . TRP A 1 82 ? -4.979 7.868 -16.739 1.00 98.12 82 TRP A C 1
ATOM 604 O O . TRP A 1 82 ? -3.833 7.735 -17.153 1.00 98.12 82 TRP A O 1
ATOM 614 N N . GLN A 1 83 ? -6.030 7.759 -17.552 1.00 97.38 83 GLN A N 1
ATOM 615 C CA . GLN A 1 83 ? -5.910 7.364 -18.960 1.00 97.38 83 GLN A CA 1
ATOM 616 C C . GLN A 1 83 ? -5.013 8.323 -19.754 1.00 97.38 83 GLN A C 1
ATOM 618 O O . GLN A 1 83 ? -4.143 7.886 -20.508 1.00 97.38 83 GLN A O 1
ATOM 623 N N . ALA A 1 84 ? -5.151 9.633 -19.529 1.00 97.19 84 ALA A N 1
ATOM 624 C CA . ALA A 1 84 ? -4.285 10.631 -20.147 1.00 97.19 84 ALA A CA 1
ATOM 625 C C . ALA A 1 84 ? -2.825 10.543 -19.666 1.00 97.19 84 ALA A C 1
ATOM 627 O O . ALA A 1 84 ? -1.913 10.937 -20.396 1.00 97.19 84 ALA A O 1
ATOM 628 N N . LEU A 1 85 ? -2.578 10.106 -18.427 1.00 97.38 85 LEU A N 1
ATOM 629 C CA . LEU A 1 85 ? -1.232 9.869 -17.898 1.00 97.38 85 LEU A CA 1
ATOM 630 C C . LEU A 1 85 ? -0.617 8.595 -18.475 1.00 97.38 85 LEU A C 1
ATOM 632 O O . LEU A 1 85 ? 0.559 8.587 -18.823 1.00 97.38 85 LEU A O 1
ATOM 636 N N . VAL A 1 86 ? -1.393 7.526 -18.606 1.00 96.31 86 VAL A N 1
ATOM 637 C CA . VAL A 1 86 ? -0.857 6.265 -19.108 1.00 96.31 86 VAL A CA 1
ATOM 638 C C . VAL A 1 86 ? -0.553 6.337 -20.601 1.00 96.31 86 VAL A C 1
ATOM 640 O O . VAL A 1 86 ? 0.499 5.870 -21.022 1.00 96.31 86 VAL A O 1
ATOM 643 N N . ALA A 1 87 ? -1.372 7.046 -21.384 1.00 96.25 87 ALA A N 1
ATOM 644 C CA . ALA A 1 87 ? -1.093 7.300 -22.800 1.00 96.25 87 ALA A CA 1
ATOM 645 C C . ALA A 1 87 ? 0.252 8.018 -23.046 1.00 96.25 87 ALA A C 1
ATOM 647 O O . ALA A 1 87 ? 0.853 7.858 -24.104 1.00 96.25 87 ALA A O 1
ATOM 648 N N . ARG A 1 88 ? 0.744 8.800 -22.073 1.00 96.06 88 ARG A N 1
ATOM 649 C CA . ARG A 1 88 ? 2.061 9.466 -22.133 1.00 96.06 88 ARG A CA 1
ATOM 650 C C . ARG A 1 88 ? 3.157 8.733 -21.356 1.00 96.06 88 ARG A C 1
ATOM 652 O O . ARG A 1 88 ? 4.309 9.148 -21.422 1.00 96.06 88 ARG A O 1
ATOM 659 N N . MET A 1 89 ? 2.823 7.683 -20.606 1.00 96.00 89 MET A N 1
ATOM 660 C CA . MET A 1 89 ? 3.769 6.957 -19.757 1.00 96.00 89 MET A CA 1
ATOM 661 C C . MET A 1 89 ? 4.957 6.360 -20.528 1.00 96.00 89 MET A C 1
ATOM 663 O O . MET A 1 89 ? 6.050 6.414 -19.968 1.00 96.00 89 MET A O 1
ATOM 667 N N . PRO A 1 90 ? 4.828 5.908 -21.798 1.00 95.25 90 PRO A N 1
ATOM 668 C CA . PRO A 1 90 ? 5.986 5.476 -22.585 1.00 95.25 90 PRO A CA 1
ATOM 669 C C . PRO A 1 90 ? 7.123 6.506 -22.652 1.00 95.25 90 PRO A C 1
ATOM 671 O O . PRO A 1 90 ? 8.286 6.130 -22.634 1.00 95.25 90 PRO A O 1
ATOM 674 N N . VAL A 1 91 ? 6.811 7.809 -22.640 1.00 94.12 91 VAL A N 1
ATOM 675 C CA . VAL A 1 91 ? 7.814 8.895 -22.669 1.00 94.12 91 VAL A CA 1
ATOM 676 C C . VAL A 1 91 ? 8.620 8.987 -21.365 1.00 94.12 91 VAL A C 1
ATOM 678 O O . VAL A 1 91 ? 9.655 9.640 -21.321 1.00 94.12 91 VAL A O 1
ATOM 681 N N . TYR A 1 92 ? 8.165 8.350 -20.288 1.00 96.12 92 TYR A N 1
ATOM 682 C CA . TYR A 1 92 ? 8.886 8.290 -19.018 1.00 96.12 92 TYR A CA 1
ATOM 683 C C . TYR A 1 92 ? 9.742 7.028 -18.877 1.00 96.12 92 TYR A C 1
ATOM 685 O O . TYR A 1 92 ? 10.524 6.944 -17.928 1.00 96.12 92 TYR A O 1
ATOM 693 N N . LEU A 1 93 ? 9.593 6.042 -19.763 1.00 95.56 93 LEU A N 1
ATOM 694 C CA . LEU A 1 93 ? 10.366 4.807 -19.690 1.00 95.56 93 LEU A CA 1
ATOM 695 C C . LEU A 1 93 ? 11.745 5.019 -20.315 1.00 95.56 93 LEU A C 1
ATOM 697 O O . LEU A 1 93 ? 11.885 5.666 -21.350 1.00 95.56 93 LEU A O 1
ATOM 701 N N . ASP A 1 94 ? 12.770 4.494 -19.653 1.00 94.50 94 ASP A N 1
ATOM 702 C CA . ASP A 1 94 ? 14.110 4.417 -20.215 1.00 94.50 94 ASP A CA 1
ATOM 703 C C . ASP A 1 94 ? 14.197 3.294 -21.269 1.00 94.50 94 ASP A C 1
ATOM 705 O O . ASP A 1 94 ? 13.251 2.530 -21.480 1.00 94.50 94 ASP A O 1
ATOM 709 N N . SER A 1 95 ? 15.341 3.173 -21.945 1.00 92.81 95 SER A N 1
ATOM 710 C CA . SER A 1 95 ? 15.534 2.156 -22.997 1.00 92.81 95 SER A CA 1
ATOM 711 C C . SER A 1 95 ? 15.471 0.709 -22.483 1.00 92.81 95 SER A C 1
ATOM 713 O O . SER A 1 95 ? 15.296 -0.240 -23.251 1.00 92.81 95 SER A O 1
ATOM 715 N N . ASP A 1 96 ? 15.572 0.539 -21.168 1.00 95.00 96 ASP A N 1
ATOM 716 C CA . ASP A 1 96 ? 15.453 -0.729 -20.473 1.00 95.00 96 ASP A CA 1
ATOM 717 C C . ASP A 1 96 ? 14.016 -1.018 -19.994 1.00 95.00 96 ASP A C 1
ATOM 719 O O . ASP A 1 96 ? 13.752 -2.101 -19.461 1.00 95.00 96 ASP A O 1
ATOM 723 N N . GLY A 1 97 ? 13.072 -0.102 -20.220 1.00 95.56 97 GLY A N 1
ATOM 724 C CA . GLY A 1 97 ? 11.675 -0.227 -19.810 1.00 95.56 97 GLY A CA 1
ATOM 725 C C . GLY A 1 97 ? 11.417 0.153 -18.350 1.00 95.56 97 GLY A C 1
ATOM 726 O O . GLY A 1 97 ? 10.322 -0.089 -17.849 1.00 95.56 97 GLY A O 1
ATOM 727 N N . LEU A 1 98 ? 12.391 0.743 -17.650 1.00 97.62 98 LEU A N 1
ATOM 728 C CA . LEU A 1 98 ? 12.225 1.234 -16.282 1.00 97.62 98 LEU A CA 1
ATOM 729 C C . LEU A 1 98 ? 11.760 2.694 -16.279 1.00 97.62 98 LEU A C 1
ATOM 731 O O . LEU A 1 98 ? 12.236 3.531 -17.041 1.00 97.62 98 LEU A O 1
ATOM 735 N N . ALA A 1 99 ? 10.837 3.023 -15.381 1.00 97.19 99 ALA A N 1
ATOM 736 C CA . ALA A 1 99 ? 10.235 4.345 -15.293 1.00 97.19 99 ALA A CA 1
ATOM 737 C C . ALA A 1 99 ? 11.156 5.392 -14.653 1.00 97.19 99 ALA A C 1
ATOM 739 O O . ALA A 1 99 ? 11.775 5.158 -13.612 1.00 97.19 99 ALA A O 1
ATOM 740 N N . ASN A 1 100 ? 11.154 6.595 -15.217 1.00 96.31 100 ASN A N 1
ATOM 741 C CA . ASN A 1 100 ? 11.770 7.790 -14.654 1.00 96.31 100 ASN A CA 1
ATOM 742 C C . ASN A 1 100 ? 10.715 8.696 -14.007 1.00 96.31 100 ASN A C 1
ATOM 744 O O . ASN A 1 100 ? 9.555 8.743 -14.419 1.00 96.31 100 ASN A O 1
ATOM 748 N N . TYR A 1 101 ? 11.121 9.472 -12.999 1.00 95.00 101 TYR A N 1
ATOM 749 C CA . TYR A 1 101 ? 10.234 10.453 -12.357 1.00 95.00 101 TYR A CA 1
ATOM 750 C C . TYR A 1 101 ? 9.846 11.594 -13.309 1.00 95.00 101 TYR A C 1
ATOM 752 O O . TYR A 1 101 ? 8.739 12.128 -13.226 1.00 95.00 101 TYR A O 1
ATOM 760 N N . PHE A 1 102 ? 10.744 11.944 -14.224 1.00 94.31 102 PHE A N 1
ATOM 761 C CA . PHE A 1 102 ? 10.548 12.914 -15.296 1.00 94.31 102 PHE A CA 1
ATOM 762 C C . PHE A 1 102 ? 10.987 12.277 -16.616 1.00 94.31 102 PHE A C 1
ATOM 764 O O . PHE A 1 102 ? 11.794 11.351 -16.565 1.00 94.31 102 PHE A O 1
ATOM 771 N N . PRO A 1 103 ? 10.483 12.735 -17.775 1.00 90.81 103 PRO A N 1
ATOM 772 C CA . PRO A 1 103 ? 10.949 12.229 -19.061 1.00 90.81 103 PRO A CA 1
ATOM 773 C C . PRO A 1 103 ? 12.481 12.307 -19.148 1.00 90.81 103 PRO A C 1
ATOM 775 O O . PRO A 1 103 ? 13.022 13.389 -18.893 1.00 90.81 103 PRO A O 1
ATOM 778 N N . PRO A 1 104 ? 13.181 11.197 -19.444 1.00 85.88 104 PRO A N 1
ATOM 779 C CA . PRO A 1 104 ? 14.628 11.223 -19.608 1.00 85.88 104 PRO A CA 1
ATOM 780 C C . PRO A 1 104 ? 15.001 12.089 -20.819 1.00 85.88 104 PRO A C 1
ATOM 782 O O . PRO A 1 104 ? 14.221 12.229 -21.766 1.00 85.88 104 PRO A O 1
ATOM 785 N N . SER A 1 105 ? 16.193 12.688 -20.801 1.00 78.81 105 SER A N 1
ATOM 786 C CA . SER A 1 105 ? 16.744 13.307 -22.010 1.00 78.81 105 SER A CA 1
ATOM 787 C C . SER A 1 105 ? 17.187 12.220 -22.998 1.00 78.81 105 SER A C 1
ATOM 789 O O . SER A 1 105 ? 17.388 11.064 -22.621 1.00 78.81 105 SER A O 1
ATOM 791 N N . SER A 1 106 ? 17.359 12.584 -24.272 1.00 71.88 106 SER A N 1
ATOM 792 C CA . SER A 1 106 ? 17.828 11.657 -25.318 1.00 71.88 106 SER A CA 1
ATOM 793 C C . SER A 1 106 ? 19.169 10.998 -24.993 1.00 71.88 106 SER A C 1
ATOM 795 O O . SER A 1 106 ? 19.440 9.896 -25.464 1.00 71.88 106 SER A O 1
ATOM 797 N N . ASP A 1 107 ? 19.984 11.668 -24.183 1.00 69.38 107 ASP A N 1
ATOM 798 C CA . ASP A 1 107 ? 21.365 11.286 -23.902 1.00 69.38 107 ASP A CA 1
ATOM 799 C C . ASP A 1 107 ? 21.480 10.442 -22.614 1.00 69.38 107 ASP A C 1
ATOM 801 O O . ASP A 1 107 ? 22.556 9.935 -22.307 1.00 69.38 107 ASP A O 1
ATOM 805 N N . ASP A 1 108 ? 20.373 10.260 -21.877 1.00 65.00 108 ASP A N 1
ATOM 806 C CA . ASP A 1 108 ? 20.338 9.708 -20.513 1.00 65.00 108 ASP A CA 1
ATOM 807 C C . ASP A 1 108 ? 19.375 8.503 -20.419 1.00 65.00 108 ASP A C 1
ATOM 809 O O . ASP A 1 108 ? 18.424 8.450 -19.636 1.00 65.00 108 ASP A O 1
ATOM 813 N N . ALA A 1 109 ? 19.614 7.503 -21.274 1.00 70.38 109 ALA A N 1
ATOM 814 C CA . ALA A 1 109 ? 18.668 6.425 -21.583 1.00 70.38 109 ALA A CA 1
ATOM 815 C C . ALA A 1 109 ? 18.640 5.223 -20.606 1.00 70.38 109 ALA A C 1
ATOM 817 O O . ALA A 1 109 ? 17.948 4.243 -20.901 1.00 70.38 109 ALA A O 1
ATOM 818 N N . HIS A 1 110 ? 19.369 5.260 -19.478 1.00 81.62 110 HIS A N 1
ATOM 819 C CA . HIS A 1 110 ? 19.552 4.108 -18.566 1.00 81.62 110 HIS A CA 1
ATOM 820 C C . HIS A 1 110 ? 19.449 4.446 -17.060 1.00 81.62 110 HIS A C 1
ATOM 822 O O . HIS A 1 110 ? 20.130 3.834 -16.234 1.00 81.62 110 HIS A O 1
ATOM 828 N N . TYR A 1 111 ? 18.609 5.411 -16.676 1.00 86.06 111 TYR A N 1
ATOM 829 C CA . TYR A 1 111 ? 18.460 5.853 -15.275 1.00 86.06 111 TYR A CA 1
ATOM 830 C C . TYR A 1 111 ? 17.089 5.558 -14.658 1.00 86.06 111 TYR A C 1
ATOM 832 O O . TYR A 1 111 ? 16.805 6.001 -13.541 1.00 86.06 111 TYR A O 1
ATOM 840 N N . GLY A 1 112 ? 16.259 4.760 -15.336 1.00 94.06 112 GLY A N 1
ATOM 841 C CA . GLY A 1 112 ? 14.952 4.368 -14.830 1.00 94.06 112 GLY A CA 1
ATOM 842 C C . GLY A 1 112 ? 15.056 3.694 -13.461 1.00 94.06 112 GLY A C 1
ATOM 843 O O . GLY A 1 112 ? 15.969 2.913 -13.182 1.00 94.06 112 GLY A O 1
ATOM 844 N N . SER A 1 113 ? 14.108 4.017 -12.587 1.00 96.50 113 SER A N 1
ATOM 845 C CA . SER A 1 113 ? 14.071 3.590 -11.193 1.00 96.50 113 SER A CA 1
ATOM 846 C C . SER A 1 113 ? 13.313 2.264 -11.054 1.00 96.50 113 SER A C 1
ATOM 848 O O . SER A 1 113 ? 12.107 2.218 -11.336 1.00 96.50 113 SER A O 1
ATOM 850 N N . PRO A 1 114 ? 13.959 1.186 -10.561 1.00 97.38 114 PRO A N 1
ATOM 851 C CA . PRO A 1 114 ? 13.262 -0.051 -10.217 1.00 97.38 114 PRO A CA 1
ATOM 852 C C . PRO A 1 114 ? 12.173 0.193 -9.169 1.00 97.38 114 PRO A C 1
ATOM 854 O O . PRO A 1 114 ? 11.060 -0.285 -9.328 1.00 97.38 114 PRO A O 1
ATOM 857 N N . THR A 1 115 ? 12.451 1.020 -8.155 1.00 97.56 115 THR A N 1
ATOM 858 C CA . THR A 1 115 ? 11.487 1.383 -7.105 1.00 97.56 115 THR A CA 1
ATOM 859 C C . THR A 1 115 ? 10.225 2.027 -7.683 1.00 97.56 115 THR A C 1
ATOM 861 O O . THR A 1 115 ? 9.115 1.626 -7.339 1.00 97.56 115 THR A O 1
ATOM 864 N N . LEU A 1 116 ? 10.382 3.009 -8.579 1.00 98.25 116 LEU A N 1
ATOM 865 C CA . LEU A 1 116 ? 9.242 3.674 -9.214 1.00 98.25 116 LEU A CA 1
ATOM 866 C C . LEU A 1 116 ? 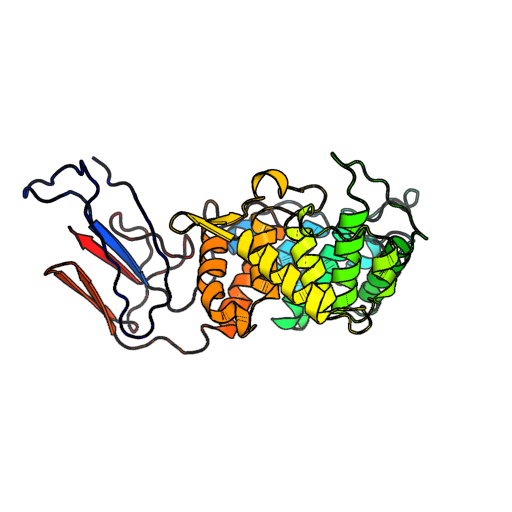8.461 2.699 -10.095 1.00 98.25 116 LEU A C 1
ATOM 868 O O . LEU A 1 116 ? 7.237 2.668 -10.042 1.00 98.25 116 LEU A O 1
ATOM 872 N N . SER A 1 117 ? 9.167 1.884 -10.875 1.00 98.62 117 SER A N 1
ATOM 873 C CA . SER A 1 117 ? 8.553 0.897 -11.768 1.00 98.62 117 SER A CA 1
ATOM 874 C C . SER A 1 117 ? 7.728 -0.129 -10.985 1.00 98.62 117 SER A C 1
ATOM 876 O O . SER A 1 117 ? 6.581 -0.394 -11.344 1.00 98.62 117 SER A O 1
ATOM 878 N N . SER A 1 118 ? 8.261 -0.634 -9.865 1.00 98.75 118 SER A N 1
ATOM 879 C CA . SER A 1 118 ? 7.524 -1.499 -8.940 1.00 98.75 118 SER A CA 1
ATOM 880 C C . SER A 1 118 ? 6.291 -0.795 -8.382 1.00 98.75 118 SER A C 1
ATOM 882 O O . SER A 1 118 ? 5.202 -1.359 -8.412 1.00 98.75 118 SER A O 1
ATOM 884 N N . TYR A 1 119 ? 6.429 0.455 -7.926 1.00 98.69 119 TYR A N 1
ATOM 885 C CA . TYR A 1 119 ? 5.301 1.229 -7.406 1.00 98.69 119 TYR A CA 1
ATOM 886 C C . TYR A 1 119 ? 4.164 1.373 -8.426 1.00 98.69 119 TYR A C 1
ATOM 888 O O . TYR A 1 119 ? 3.010 1.154 -8.064 1.00 98.69 119 TYR A O 1
ATOM 896 N N . LEU A 1 120 ? 4.474 1.697 -9.687 1.00 98.75 120 LEU A N 1
ATOM 897 C CA . LEU A 1 120 ? 3.474 1.847 -10.751 1.00 98.75 120 LEU A CA 1
ATOM 898 C C . LEU A 1 120 ? 2.685 0.552 -10.976 1.00 98.75 120 LEU A C 1
ATOM 900 O O . LEU A 1 120 ? 1.458 0.591 -11.045 1.00 98.75 120 LEU A O 1
ATOM 904 N N . LEU A 1 121 ? 3.377 -0.590 -11.042 1.00 98.81 121 LEU A N 1
ATOM 905 C CA . LEU A 1 121 ? 2.747 -1.903 -11.188 1.00 98.81 121 LEU A CA 1
ATOM 906 C C . LEU A 1 121 ? 1.852 -2.245 -9.989 1.00 98.81 121 LEU A C 1
ATOM 908 O O . LEU A 1 121 ? 0.720 -2.694 -10.182 1.00 98.81 121 LEU A O 1
ATOM 912 N N . VAL A 1 122 ? 2.338 -2.009 -8.767 1.00 98.62 122 VAL A N 1
ATOM 913 C CA . VAL A 1 122 ? 1.616 -2.297 -7.517 1.00 98.62 122 VAL A CA 1
ATOM 914 C C . VAL A 1 122 ? 0.362 -1.441 -7.391 1.00 98.62 122 VAL A C 1
ATOM 916 O O . VAL A 1 122 ? -0.727 -1.968 -7.172 1.00 98.62 122 VAL A O 1
ATOM 919 N N . VAL A 1 123 ? 0.494 -0.120 -7.532 1.00 98.50 123 VAL A N 1
ATOM 920 C CA . VAL A 1 123 ? -0.623 0.804 -7.306 1.00 98.50 123 VAL A CA 1
ATOM 921 C C . VAL A 1 123 ? -1.693 0.671 -8.391 1.00 98.50 123 VAL A C 1
ATOM 923 O O . VAL A 1 123 ? -2.878 0.768 -8.081 1.00 98.50 123 VAL A O 1
ATOM 926 N N . ALA A 1 124 ? -1.301 0.383 -9.638 1.00 98.50 124 ALA A N 1
ATOM 927 C CA . ALA A 1 124 ? -2.246 0.126 -10.718 1.00 98.50 124 ALA A CA 1
ATOM 928 C C . ALA A 1 124 ? -3.003 -1.198 -10.531 1.00 98.50 124 ALA A C 1
ATOM 930 O O . ALA A 1 124 ? -4.213 -1.224 -10.742 1.00 98.50 124 ALA A O 1
ATOM 931 N N . ASP A 1 125 ? -2.337 -2.274 -10.086 1.00 98.50 125 ASP A N 1
ATOM 932 C CA . ASP A 1 125 ? -3.012 -3.541 -9.760 1.00 98.50 125 ASP A CA 1
ATOM 933 C C . ASP A 1 125 ? -4.058 -3.314 -8.659 1.00 98.50 125 ASP A C 1
ATOM 935 O O . ASP A 1 125 ? -5.235 -3.617 -8.856 1.00 98.50 125 ASP A O 1
ATOM 939 N N . GLU A 1 126 ? -3.673 -2.683 -7.544 1.00 98.00 126 GLU A N 1
ATOM 940 C CA . GLU A 1 126 ? -4.604 -2.426 -6.437 1.00 98.00 126 GLU A CA 1
ATOM 941 C C . GLU A 1 126 ? -5.768 -1.508 -6.833 1.00 98.00 126 GLU A C 1
ATOM 943 O O . GLU A 1 126 ? -6.919 -1.790 -6.489 1.00 98.00 126 GLU A O 1
ATOM 948 N N . ALA A 1 127 ? -5.510 -0.449 -7.606 1.00 98.19 127 ALA A N 1
ATOM 949 C CA . ALA A 1 127 ? -6.564 0.427 -8.110 1.00 98.19 127 ALA A CA 1
ATOM 950 C C . ALA A 1 127 ? -7.495 -0.298 -9.098 1.00 98.19 127 ALA A C 1
ATOM 952 O O . ALA A 1 127 ? -8.716 -0.152 -9.015 1.00 98.19 127 ALA A O 1
ATOM 953 N N . SER A 1 128 ? -6.949 -1.132 -9.989 1.00 97.94 128 SER A N 1
ATOM 954 C CA . SER A 1 128 ? -7.725 -1.860 -11.001 1.00 97.94 128 SER A CA 1
ATOM 955 C C . SER A 1 128 ? -8.691 -2.888 -10.404 1.00 97.94 128 SER A C 1
ATOM 957 O O . SER A 1 128 ? -9.780 -3.103 -10.937 1.00 97.94 128 SER A O 1
ATOM 959 N N . ARG A 1 129 ? -8.347 -3.470 -9.244 1.00 95.50 129 ARG A N 1
ATOM 960 C CA . ARG A 1 129 ? -9.244 -4.347 -8.471 1.00 95.50 129 ARG A CA 1
ATOM 961 C C . ARG A 1 129 ? -10.467 -3.608 -7.934 1.00 95.50 129 ARG A C 1
ATOM 963 O O . ARG A 1 129 ? -11.479 -4.244 -7.633 1.00 95.50 129 ARG A O 1
ATOM 970 N N . LEU A 1 130 ? -10.370 -2.289 -7.758 1.00 92.50 130 LEU A N 1
ATOM 971 C CA . LEU A 1 130 ? -11.479 -1.453 -7.310 1.00 92.50 130 LEU A CA 1
ATOM 972 C C . LEU A 1 130 ? -12.272 -0.864 -8.477 1.00 92.50 130 LEU A C 1
ATOM 974 O O . LEU A 1 130 ? -13.500 -0.786 -8.374 1.00 92.50 130 LEU A O 1
ATOM 978 N N . ASP A 1 131 ? -11.584 -0.465 -9.545 1.00 96.00 131 ASP A N 1
ATOM 979 C CA . ASP A 1 131 ? -12.147 0.057 -10.787 1.00 96.00 131 ASP A CA 1
ATOM 980 C C . ASP A 1 131 ? -11.230 -0.317 -11.972 1.00 96.00 131 ASP A C 1
ATOM 982 O O . ASP A 1 131 ? -10.129 0.231 -12.090 1.00 96.00 131 ASP A O 1
ATOM 986 N N . PRO A 1 132 ? -11.675 -1.205 -12.886 1.00 97.19 132 PRO A N 1
ATOM 987 C CA . PRO A 1 132 ? -10.861 -1.709 -13.995 1.00 97.19 132 PRO A CA 1
ATOM 988 C C . PRO A 1 132 ? -10.279 -0.633 -14.917 1.00 97.19 132 PRO A C 1
ATOM 990 O O . PRO A 1 132 ? -9.312 -0.897 -15.628 1.00 97.19 132 PRO A O 1
ATOM 993 N N . ARG A 1 133 ? -10.827 0.589 -14.914 1.00 97.38 133 ARG A N 1
ATOM 994 C CA . ARG A 1 133 ? -10.304 1.709 -15.713 1.00 97.38 133 ARG A CA 1
ATOM 995 C C . ARG A 1 133 ? -8.908 2.156 -15.277 1.00 97.38 133 ARG A C 1
ATOM 997 O O . ARG A 1 133 ? -8.246 2.834 -16.057 1.00 97.38 133 ARG A O 1
ATOM 1004 N N . PHE A 1 134 ? -8.468 1.778 -14.074 1.00 98.31 134 PHE A N 1
ATOM 1005 C CA . PHE A 1 134 ? -7.111 2.028 -13.580 1.00 98.31 134 PHE A CA 1
ATOM 1006 C C . PHE A 1 134 ? -6.087 0.959 -13.985 1.00 98.31 134 PHE A C 1
ATOM 1008 O O . PHE A 1 134 ? -4.919 1.071 -13.624 1.00 98.31 134 PHE A O 1
ATOM 1015 N N . ALA A 1 135 ? -6.482 -0.068 -14.744 1.00 97.75 135 ALA A N 1
ATOM 1016 C CA . ALA A 1 135 ? -5.528 -1.041 -15.261 1.00 97.75 135 ALA A CA 1
ATOM 1017 C C . ALA A 1 135 ? -4.494 -0.371 -16.185 1.00 97.75 135 ALA A C 1
ATOM 1019 O O . ALA A 1 135 ? -4.821 0.528 -16.967 1.00 97.75 135 ALA A O 1
ATOM 1020 N N . LEU A 1 136 ? -3.242 -0.827 -16.102 1.00 97.56 136 LEU A N 1
ATOM 1021 C CA . LEU A 1 136 ? -2.215 -0.472 -17.078 1.00 97.56 136 LEU A CA 1
ATOM 1022 C C . LEU A 1 136 ? -2.508 -1.179 -18.415 1.00 97.56 136 LEU A C 1
ATOM 1024 O O . LEU A 1 136 ? -2.783 -2.383 -18.412 1.00 97.56 136 LEU A O 1
ATOM 1028 N N . PRO A 1 137 ? -2.412 -0.476 -19.556 1.00 96.75 137 PRO A N 1
ATOM 1029 C CA . PRO A 1 137 ? -2.319 -1.078 -20.874 1.00 96.75 137 PRO A CA 1
ATOM 1030 C C . PRO A 1 137 ? -1.161 -2.072 -20.951 1.00 96.75 137 PRO A C 1
ATOM 1032 O O . PRO A 1 137 ? -0.116 -1.901 -20.317 1.00 96.75 137 PRO A O 1
ATOM 1035 N N . GLU A 1 138 ? -1.372 -3.126 -21.732 1.00 96.62 138 GLU A N 1
ATOM 1036 C CA . GLU A 1 138 ? -0.452 -4.255 -21.845 1.00 96.62 138 GLU A CA 1
ATOM 1037 C C . GLU A 1 138 ? 0.947 -3.850 -22.327 1.00 96.62 138 GLU A C 1
ATOM 1039 O O . GLU A 1 138 ? 1.937 -4.332 -21.788 1.00 96.62 138 GLU A O 1
ATOM 1044 N N . ASP A 1 139 ? 1.043 -2.924 -23.277 1.00 95.25 139 ASP A N 1
ATOM 1045 C CA . ASP A 1 139 ? 2.304 -2.436 -23.841 1.00 95.25 139 ASP A CA 1
ATOM 1046 C C . ASP A 1 139 ? 3.192 -1.739 -22.800 1.00 95.25 139 ASP A C 1
ATOM 1048 O O . ASP A 1 139 ? 4.399 -1.983 -22.744 1.00 95.25 139 ASP A O 1
ATOM 1052 N N . VAL A 1 140 ? 2.602 -0.896 -21.949 1.00 97.19 140 VAL A N 1
ATOM 1053 C CA . VAL A 1 140 ? 3.309 -0.228 -20.848 1.00 97.19 140 VAL A CA 1
ATOM 1054 C C . VAL A 1 140 ? 3.649 -1.231 -19.750 1.00 97.19 140 VAL A C 1
ATOM 1056 O O . VAL A 1 140 ? 4.781 -1.258 -19.263 1.00 97.19 140 VAL A O 1
ATOM 1059 N N . ARG A 1 141 ? 2.687 -2.087 -19.379 1.00 98.38 141 ARG A N 1
ATOM 1060 C CA . ARG A 1 141 ? 2.874 -3.125 -18.358 1.00 98.38 141 ARG A CA 1
ATOM 1061 C C . ARG A 1 141 ? 4.053 -4.033 -18.711 1.00 98.38 141 ARG A C 1
ATOM 1063 O O . ARG A 1 141 ? 4.954 -4.198 -17.894 1.00 98.38 141 ARG A O 1
ATOM 1070 N N . THR A 1 142 ? 4.085 -4.573 -19.926 1.00 98.25 142 THR A N 1
ATOM 1071 C CA . THR A 1 142 ? 5.117 -5.526 -20.349 1.00 98.25 142 THR A CA 1
ATOM 1072 C C . THR A 1 142 ? 6.506 -4.893 -20.431 1.00 98.25 142 THR A C 1
ATOM 1074 O O . THR A 1 142 ? 7.492 -5.566 -20.130 1.00 98.25 142 THR A O 1
ATOM 1077 N N . GLN A 1 143 ? 6.619 -3.600 -20.752 1.00 98.06 143 GLN A N 1
ATOM 1078 C CA . GLN A 1 143 ? 7.904 -2.890 -20.684 1.00 98.06 143 GLN A CA 1
ATOM 1079 C C . GLN A 1 143 ? 8.429 -2.789 -19.245 1.00 98.06 143 GLN A C 1
ATOM 1081 O O . GLN A 1 143 ? 9.590 -3.126 -18.999 1.00 98.06 143 GLN A O 1
ATOM 1086 N N . LEU A 1 144 ? 7.567 -2.410 -18.295 1.00 98.69 144 LEU A N 1
ATOM 1087 C CA . LEU A 1 144 ? 7.915 -2.348 -16.871 1.00 98.69 144 LEU A CA 1
ATOM 1088 C C . LEU A 1 144 ? 8.312 -3.729 -16.328 1.00 98.69 144 LEU A C 1
ATOM 1090 O O . LEU A 1 144 ? 9.338 -3.860 -15.659 1.00 98.69 144 LEU A O 1
ATOM 1094 N N . GLU A 1 145 ? 7.534 -4.768 -16.647 1.00 98.75 145 GLU A N 1
ATOM 1095 C CA . GLU A 1 145 ? 7.821 -6.153 -16.254 1.00 98.75 145 GLU A CA 1
ATOM 1096 C C . GLU A 1 145 ? 9.173 -6.626 -16.801 1.00 98.75 145 GLU A C 1
ATOM 1098 O O . GLU A 1 145 ? 9.989 -7.179 -16.062 1.00 98.75 145 GLU A O 1
ATOM 1103 N N . ALA A 1 146 ? 9.450 -6.372 -18.083 1.00 98.38 146 ALA A N 1
ATOM 1104 C CA . ALA A 1 146 ? 10.706 -6.762 -18.714 1.00 98.38 146 ALA A CA 1
ATOM 1105 C C . ALA A 1 146 ? 11.915 -6.022 -18.119 1.00 98.38 146 ALA A C 1
ATOM 1107 O O . ALA A 1 146 ? 12.968 -6.632 -17.902 1.00 98.38 146 ALA A O 1
ATOM 1108 N N . GLY A 1 147 ? 11.785 -4.723 -17.834 1.00 98.00 147 GLY A N 1
ATOM 1109 C CA . GLY A 1 147 ? 12.824 -3.938 -17.165 1.00 98.00 147 GLY A CA 1
ATOM 1110 C C . GLY A 1 147 ? 13.123 -4.455 -15.758 1.00 98.00 147 GLY A C 1
ATOM 1111 O O . GLY A 1 147 ? 14.282 -4.699 -15.412 1.00 98.00 147 GLY A O 1
ATOM 1112 N N . LEU A 1 148 ? 12.078 -4.709 -14.965 1.00 98.56 148 LEU A N 1
ATOM 1113 C CA . LEU A 1 148 ? 12.211 -5.231 -13.604 1.00 98.56 148 LEU A CA 1
ATOM 1114 C C . LEU A 1 148 ? 12.782 -6.650 -13.575 1.00 98.56 148 LEU A C 1
ATOM 1116 O O . LEU A 1 148 ? 13.670 -6.923 -12.770 1.00 98.56 148 LEU A O 1
ATOM 1120 N N . ALA A 1 149 ? 12.347 -7.537 -14.473 1.00 98.31 149 ALA A N 1
ATOM 1121 C CA . ALA A 1 149 ? 12.887 -8.891 -14.566 1.00 98.31 149 ALA A CA 1
ATOM 1122 C C . ALA A 1 149 ? 14.392 -8.875 -14.881 1.00 98.31 149 ALA A C 1
ATOM 1124 O O . ALA A 1 149 ? 15.179 -9.545 -14.212 1.00 98.31 149 ALA A O 1
ATOM 1125 N N . ARG A 1 150 ? 14.823 -8.043 -15.841 1.00 97.69 150 ARG A N 1
ATOM 1126 C CA . ARG A 1 150 ? 16.248 -7.872 -16.169 1.00 97.69 150 ARG A CA 1
ATOM 1127 C C . ARG A 1 150 ? 17.057 -7.290 -15.005 1.00 97.69 150 ARG A C 1
ATOM 1129 O O . ARG A 1 150 ? 18.199 -7.705 -14.805 1.00 97.69 150 ARG A O 1
ATOM 1136 N N . PHE A 1 151 ? 16.486 -6.366 -14.233 1.00 97.31 151 PHE A N 1
ATOM 1137 C CA . PHE A 1 151 ? 17.111 -5.832 -13.019 1.00 97.31 151 PHE A CA 1
ATOM 1138 C C . PHE A 1 151 ? 17.266 -6.902 -11.923 1.00 97.31 151 PHE A C 1
ATOM 1140 O O . PHE A 1 151 ? 18.339 -7.041 -11.330 1.00 97.31 151 PHE A O 1
ATOM 1147 N N . VAL A 1 152 ? 16.223 -7.699 -11.679 1.00 97.62 152 VAL A N 1
ATOM 1148 C CA . VAL A 1 152 ? 16.230 -8.796 -10.695 1.00 97.62 152 VAL A CA 1
ATOM 1149 C C . VAL A 1 152 ? 17.291 -9.843 -11.041 1.00 97.62 152 VAL A C 1
ATOM 1151 O O . VAL A 1 152 ? 18.097 -10.204 -10.178 1.00 97.62 152 VAL A O 1
ATOM 1154 N N . ASP A 1 153 ? 17.360 -10.238 -12.314 1.00 95.00 153 ASP A N 1
ATOM 1155 C CA . ASP A 1 153 ? 18.351 -11.183 -12.843 1.00 95.00 153 ASP A CA 1
ATOM 1156 C C . ASP A 1 153 ? 19.782 -10.607 -12.891 1.00 95.00 153 ASP A C 1
ATOM 1158 O O . ASP A 1 153 ? 20.729 -11.324 -13.213 1.00 95.00 153 ASP A O 1
ATOM 1162 N N . GLY A 1 154 ? 19.969 -9.316 -12.590 1.00 94.56 154 GLY A N 1
ATOM 1163 C CA . GLY A 1 154 ? 21.274 -8.650 -12.611 1.00 94.56 154 GLY A CA 1
ATOM 1164 C C . GLY A 1 154 ? 21.810 -8.341 -14.010 1.00 94.56 154 GLY A C 1
ATOM 1165 O O . GLY A 1 154 ? 22.968 -7.958 -14.139 1.00 94.56 154 GLY A O 1
ATOM 1166 N N . ARG A 1 155 ? 20.984 -8.465 -15.058 1.00 94.94 155 ARG A N 1
ATOM 1167 C CA . ARG A 1 155 ? 21.338 -8.045 -16.429 1.00 94.94 155 ARG A CA 1
ATOM 1168 C C . ARG A 1 155 ? 21.407 -6.527 -16.568 1.00 94.94 155 ARG A C 1
ATOM 1170 O O . ARG A 1 155 ? 22.032 -6.027 -17.495 1.00 94.94 155 ARG A O 1
ATOM 1177 N N . ILE A 1 156 ? 20.730 -5.820 -15.668 1.00 93.69 156 ILE A N 1
ATOM 1178 C CA . ILE A 1 156 ? 20.701 -4.366 -15.584 1.00 93.69 156 ILE A CA 1
ATOM 1179 C C . ILE A 1 156 ? 21.065 -3.967 -14.160 1.00 93.69 156 ILE A C 1
ATOM 1181 O O . ILE A 1 156 ? 20.510 -4.498 -13.196 1.00 93.69 156 ILE A O 1
ATOM 1185 N N . GLU A 1 157 ? 21.965 -2.997 -14.028 1.00 91.06 157 GLU A N 1
ATOM 1186 C CA . GLU A 1 157 ? 22.334 -2.419 -12.740 1.00 91.06 157 GLU A CA 1
ATOM 1187 C C . GLU A 1 157 ? 21.803 -0.990 -12.602 1.00 91.06 157 GLU A C 1
ATOM 1189 O O . GLU A 1 157 ? 21.772 -0.210 -13.557 1.00 91.06 157 GLU A O 1
ATOM 1194 N N . ARG A 1 158 ? 21.355 -0.651 -11.389 1.00 90.19 158 ARG A N 1
ATOM 1195 C CA . ARG A 1 158 ? 20.833 0.674 -11.030 1.00 90.19 158 ARG A CA 1
ATOM 1196 C C . ARG A 1 158 ? 21.400 1.085 -9.680 1.00 90.19 158 ARG A C 1
ATOM 1198 O O . ARG A 1 158 ? 20.817 0.815 -8.630 1.00 90.19 158 ARG A O 1
ATOM 1205 N N . ASN A 1 159 ? 22.546 1.755 -9.730 1.00 80.56 159 ASN A N 1
ATOM 1206 C CA . ASN A 1 159 ? 23.321 2.156 -8.557 1.00 80.56 159 ASN A CA 1
ATOM 1207 C C . ASN A 1 159 ? 23.007 3.605 -8.156 1.00 80.56 159 ASN A C 1
ATOM 1209 O O . ASN A 1 159 ? 23.886 4.459 -8.104 1.00 80.56 159 ASN A O 1
ATOM 1213 N N . ALA A 1 160 ? 21.729 3.892 -7.898 1.00 82.12 160 ALA A N 1
ATOM 1214 C CA . ALA A 1 160 ? 21.336 5.169 -7.303 1.00 82.12 160 ALA A CA 1
ATOM 1215 C C . ALA A 1 160 ? 21.823 5.250 -5.848 1.00 82.12 160 ALA A C 1
ATOM 1217 O O . ALA A 1 160 ? 21.693 4.267 -5.111 1.00 82.12 160 ALA A O 1
ATOM 1218 N N . TRP A 1 161 ? 22.335 6.418 -5.448 1.00 87.56 161 TRP A N 1
ATOM 1219 C CA . TRP A 1 161 ? 22.795 6.685 -4.083 1.00 87.56 161 TRP A CA 1
ATOM 1220 C C . TRP A 1 161 ? 21.730 6.300 -3.047 1.00 87.56 161 TRP A C 1
ATOM 1222 O O . TRP A 1 161 ? 20.548 6.603 -3.219 1.00 87.56 161 TRP A O 1
ATOM 1232 N N . ALA A 1 162 ? 22.162 5.648 -1.969 1.00 89.38 162 ALA A N 1
ATOM 1233 C CA . ALA A 1 162 ? 21.314 5.276 -0.847 1.00 89.38 162 ALA A CA 1
ATOM 1234 C C . ALA A 1 162 ? 22.096 5.389 0.476 1.00 89.38 162 ALA A C 1
ATOM 1236 O O . ALA A 1 162 ? 23.304 5.140 0.490 1.00 89.38 162 ALA A O 1
ATOM 1237 N N . PRO A 1 163 ? 21.429 5.693 1.605 1.00 87.62 163 PRO A N 1
ATOM 1238 C CA . PRO A 1 163 ? 22.070 5.742 2.924 1.00 87.62 163 PRO A CA 1
ATOM 1239 C C . PRO A 1 163 ? 22.604 4.391 3.429 1.00 87.62 163 PRO A C 1
ATOM 1241 O O . PRO A 1 163 ? 23.387 4.358 4.375 1.00 87.62 163 PRO A O 1
ATOM 1244 N N . ARG A 1 164 ? 22.154 3.275 2.840 1.00 90.00 164 ARG A N 1
ATOM 1245 C CA . ARG A 1 164 ? 22.559 1.903 3.180 1.00 90.00 164 ARG A CA 1
ATOM 1246 C C . ARG A 1 164 ? 22.475 0.996 1.955 1.00 90.00 164 ARG A C 1
ATOM 1248 O O . ARG A 1 164 ? 21.812 1.345 0.981 1.00 90.00 164 ARG A O 1
ATOM 1255 N N . GLN A 1 165 ? 23.080 -0.188 2.036 1.00 89.38 165 GLN A N 1
ATOM 1256 C CA . GLN A 1 165 ? 22.908 -1.224 1.018 1.00 89.38 165 GLN A CA 1
ATOM 1257 C C . GLN A 1 165 ? 21.427 -1.617 0.915 1.00 89.38 165 GLN A C 1
ATOM 1259 O O . GLN A 1 165 ? 20.821 -2.057 1.890 1.00 89.38 165 GLN A O 1
ATOM 1264 N N . ASP A 1 166 ? 20.836 -1.425 -0.264 1.00 93.38 166 ASP A N 1
ATOM 1265 C CA . ASP A 1 166 ? 19.397 -1.589 -0.491 1.00 93.38 166 ASP A CA 1
ATOM 1266 C C . ASP A 1 166 ? 19.059 -2.392 -1.759 1.00 93.38 166 ASP A C 1
ATOM 1268 O O . ASP A 1 166 ? 17.885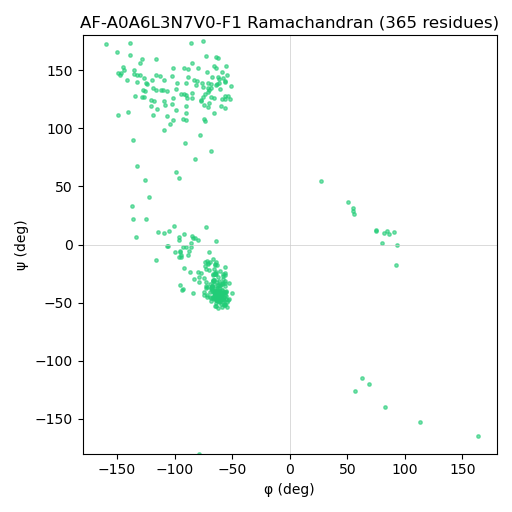 -2.520 -2.108 1.00 93.38 166 ASP A O 1
ATOM 1272 N N . ARG A 1 167 ? 20.067 -2.967 -2.435 1.00 94.12 167 ARG A N 1
ATOM 1273 C CA . ARG A 1 167 ? 19.894 -3.753 -3.671 1.00 94.12 167 ARG A CA 1
ATOM 1274 C C . ARG A 1 167 ? 18.876 -4.877 -3.488 1.00 94.12 167 ARG A C 1
ATOM 1276 O O . ARG A 1 167 ? 17.965 -5.006 -4.301 1.00 94.12 167 ARG A O 1
ATOM 1283 N N . ASP A 1 168 ? 19.005 -5.635 -2.406 1.00 95.06 168 ASP A N 1
ATOM 1284 C CA . ASP A 1 168 ? 18.119 -6.755 -2.086 1.00 95.06 168 ASP A CA 1
ATOM 1285 C C . ASP A 1 168 ? 16.688 -6.286 -1.821 1.00 95.06 168 ASP A C 1
ATOM 1287 O O . ASP A 1 168 ? 15.742 -6.903 -2.302 1.00 95.06 168 ASP A O 1
ATOM 1291 N N . LEU A 1 169 ? 16.520 -5.133 -1.164 1.00 96.06 169 LEU A N 1
ATOM 1292 C CA . LEU A 1 169 ? 15.206 -4.530 -0.928 1.00 96.06 169 LEU A CA 1
ATOM 1293 C C . LEU A 1 169 ? 14.540 -4.115 -2.247 1.00 96.06 169 LEU A C 1
ATOM 1295 O O . LEU A 1 169 ? 13.362 -4.394 -2.460 1.00 96.06 169 LEU A O 1
ATOM 1299 N N . ARG A 1 170 ? 15.299 -3.497 -3.164 1.00 97.06 170 ARG A N 1
ATOM 1300 C CA . ARG A 1 170 ? 14.800 -3.118 -4.498 1.00 97.06 170 ARG A CA 1
ATOM 1301 C C . ARG A 1 170 ? 14.428 -4.343 -5.329 1.00 97.06 170 ARG A C 1
ATOM 1303 O O . ARG A 1 170 ? 13.390 -4.335 -5.986 1.00 97.06 170 ARG A O 1
ATOM 1310 N N . LYS A 1 171 ? 15.252 -5.397 -5.305 1.00 97.88 171 LYS A N 1
ATOM 1311 C CA . LYS A 1 171 ? 14.949 -6.659 -5.997 1.00 97.88 171 LYS A CA 1
ATOM 1312 C C . LYS A 1 171 ? 13.702 -7.319 -5.423 1.00 97.88 171 LYS A C 1
ATOM 1314 O O . LYS A 1 171 ? 12.862 -7.770 -6.188 1.00 97.88 171 LYS A O 1
ATOM 1319 N N . LEU A 1 172 ? 13.554 -7.340 -4.103 1.00 98.25 172 LEU A N 1
ATOM 1320 C CA . LEU A 1 172 ? 12.394 -7.938 -3.455 1.00 98.25 172 LEU A CA 1
ATOM 1321 C C . LEU A 1 172 ? 11.098 -7.205 -3.833 1.00 98.25 172 LEU A C 1
ATOM 1323 O O . LEU A 1 172 ? 10.152 -7.852 -4.271 1.00 98.25 172 LEU A O 1
ATOM 1327 N N . ALA A 1 173 ? 11.089 -5.869 -3.793 1.00 98.38 173 ALA A N 1
ATOM 1328 C CA . ALA A 1 173 ? 9.951 -5.066 -4.250 1.00 98.38 173 ALA A CA 1
ATOM 1329 C C . ALA A 1 173 ? 9.650 -5.256 -5.751 1.00 98.38 173 ALA A C 1
ATOM 1331 O O . ALA A 1 173 ? 8.497 -5.238 -6.172 1.00 98.38 173 ALA A O 1
ATOM 1332 N N . ALA A 1 174 ? 10.676 -5.448 -6.588 1.00 98.62 174 ALA A N 1
ATOM 1333 C CA . ALA A 1 174 ? 10.504 -5.782 -8.004 1.00 98.62 174 ALA A CA 1
ATOM 1334 C C . ALA A 1 174 ? 9.861 -7.161 -8.207 1.00 98.62 174 ALA A C 1
ATOM 1336 O O . ALA A 1 174 ? 8.941 -7.291 -9.010 1.00 98.62 174 ALA A O 1
ATOM 1337 N N . ILE A 1 175 ? 10.299 -8.182 -7.467 1.00 98.81 175 ILE A N 1
ATOM 1338 C CA . ILE A 1 175 ? 9.714 -9.528 -7.536 1.00 98.81 175 ILE A CA 1
ATOM 1339 C C . ILE A 1 175 ? 8.261 -9.506 -7.054 1.00 98.81 175 ILE A C 1
ATOM 1341 O O . ILE A 1 175 ? 7.413 -10.150 -7.669 1.00 98.81 175 ILE A O 1
ATOM 1345 N N . GLU A 1 176 ? 7.946 -8.750 -6.000 1.00 98.75 176 GLU A N 1
ATOM 1346 C CA . GLU A 1 176 ? 6.567 -8.590 -5.533 1.00 98.75 176 GLU A CA 1
ATOM 1347 C C . GLU A 1 176 ? 5.687 -7.951 -6.612 1.00 98.75 176 GLU A C 1
ATOM 1349 O O . GLU A 1 176 ? 4.650 -8.524 -6.960 1.00 98.75 176 GLU A O 1
ATOM 1354 N N . ALA A 1 177 ? 6.144 -6.860 -7.231 1.00 98.81 177 ALA A N 1
ATOM 1355 C CA . ALA A 1 177 ? 5.423 -6.203 -8.315 1.00 98.81 177 ALA A CA 1
ATOM 1356 C C . ALA A 1 177 ? 5.190 -7.148 -9.508 1.00 98.81 177 ALA A C 1
ATOM 1358 O O . ALA A 1 177 ? 4.070 -7.258 -10.004 1.00 98.81 177 ALA A O 1
ATOM 1359 N N . LEU A 1 178 ? 6.218 -7.902 -9.919 1.00 98.81 178 LEU A N 1
ATOM 1360 C CA . LEU A 1 178 ? 6.121 -8.922 -10.971 1.00 98.81 178 LEU A CA 1
ATOM 1361 C C . LEU A 1 178 ? 5.143 -10.051 -10.601 1.00 98.81 178 LEU A C 1
ATOM 1363 O O . LEU A 1 178 ? 4.451 -10.593 -11.465 1.00 98.81 178 LEU A O 1
ATOM 1367 N N . SER A 1 179 ? 5.057 -10.417 -9.319 1.00 98.69 179 SER A N 1
ATOM 1368 C CA . SER A 1 179 ? 4.196 -11.512 -8.854 1.00 98.69 179 SER A CA 1
ATOM 1369 C C . SER A 1 179 ? 2.704 -11.213 -9.006 1.00 98.69 179 SER A C 1
ATOM 1371 O O . SER A 1 179 ? 1.910 -12.141 -9.165 1.00 98.69 179 SER A O 1
ATOM 1373 N N . ARG A 1 180 ? 2.318 -9.931 -9.018 1.00 98.19 180 ARG A N 1
ATOM 1374 C CA . ARG A 1 180 ? 0.928 -9.485 -9.217 1.00 98.19 180 ARG A CA 1
ATOM 1375 C C . ARG A 1 180 ? 0.399 -9.810 -10.608 1.00 98.19 180 ARG A C 1
ATOM 1377 O O . ARG A 1 180 ? -0.783 -10.101 -10.753 1.00 98.19 180 ARG A O 1
ATOM 1384 N N . TYR A 1 181 ? 1.291 -9.840 -11.591 1.00 98.12 181 TYR A N 1
ATOM 1385 C CA . TYR A 1 181 ? 0.972 -10.080 -12.996 1.00 98.12 181 TYR A CA 1
ATOM 1386 C C . TYR A 1 181 ? 1.446 -11.456 -13.493 1.00 98.12 181 TYR A C 1
ATOM 1388 O O . TYR A 1 181 ? 1.410 -11.743 -14.685 1.00 98.12 181 TYR A O 1
ATOM 1396 N N . GLY A 1 182 ? 1.882 -12.338 -12.585 1.00 97.62 182 GLY A N 1
ATOM 1397 C CA . GLY A 1 182 ? 2.338 -13.688 -12.934 1.00 97.62 182 GLY A CA 1
ATOM 1398 C C . GLY A 1 182 ? 3.720 -13.747 -13.597 1.00 97.62 182 GLY A C 1
ATOM 1399 O O . GLY A 1 182 ? 4.104 -14.797 -14.106 1.00 97.62 182 GLY A O 1
ATOM 1400 N N . ALA A 1 183 ? 4.486 -12.653 -13.567 1.00 97.88 183 ALA A N 1
ATOM 1401 C CA . ALA A 1 183 ? 5.819 -12.564 -14.162 1.00 97.88 183 ALA A CA 1
ATOM 1402 C C . ALA A 1 183 ? 6.955 -12.989 -13.204 1.00 97.88 183 ALA A C 1
ATOM 1404 O O . ALA A 1 183 ? 8.102 -13.131 -13.629 1.00 97.88 183 ALA A O 1
ATOM 1405 N N . ALA A 1 184 ? 6.661 -13.216 -11.917 1.00 98.25 184 ALA A N 1
ATOM 1406 C CA . ALA A 1 184 ? 7.644 -13.655 -10.924 1.00 98.25 184 ALA A CA 1
ATOM 1407 C C . ALA A 1 184 ? 7.790 -15.183 -10.854 1.00 98.25 184 ALA A C 1
ATOM 1409 O O . ALA A 1 184 ? 6.815 -15.924 -10.970 1.00 98.25 184 ALA A O 1
ATOM 1410 N N . GLN A 1 185 ? 9.016 -15.653 -10.611 1.00 97.25 185 GLN A N 1
ATOM 1411 C CA . GLN A 1 185 ? 9.356 -17.079 -10.499 1.00 97.25 185 GLN A CA 1
ATOM 1412 C C . GLN A 1 185 ? 10.278 -17.302 -9.299 1.00 97.25 185 GLN A C 1
ATOM 1414 O O . GLN A 1 185 ? 11.112 -16.447 -8.999 1.00 97.25 185 GLN A O 1
ATOM 1419 N N . GLY A 1 186 ? 10.175 -18.449 -8.622 1.00 97.00 186 GLY A N 1
ATOM 1420 C CA . GLY A 1 186 ? 10.868 -18.699 -7.355 1.00 97.00 186 GLY A CA 1
ATOM 1421 C C . GLY A 1 186 ? 12.388 -18.524 -7.431 1.00 97.00 186 GLY A C 1
ATOM 1422 O O . GLY A 1 186 ? 13.000 -18.023 -6.487 1.00 97.00 186 GLY A O 1
ATOM 1423 N N . ARG A 1 187 ? 13.004 -18.832 -8.583 1.00 97.00 187 ARG A N 1
ATOM 1424 C CA . ARG A 1 187 ? 14.450 -18.637 -8.806 1.00 97.00 187 ARG A CA 1
ATOM 1425 C C . ARG A 1 187 ? 14.918 -17.182 -8.691 1.00 97.00 187 ARG A C 1
ATOM 1427 O O . ARG A 1 187 ? 16.091 -16.958 -8.418 1.00 97.00 187 ARG A O 1
ATOM 1434 N N . MET A 1 188 ? 14.028 -16.205 -8.876 1.00 97.56 188 MET A N 1
ATOM 1435 C CA . MET A 1 188 ? 14.361 -14.780 -8.769 1.00 97.56 188 MET A CA 1
ATOM 1436 C C . MET A 1 188 ? 14.826 -14.401 -7.355 1.00 97.56 188 MET A C 1
ATOM 1438 O O . MET A 1 188 ? 15.657 -13.509 -7.191 1.00 97.56 188 MET A O 1
ATOM 1442 N N . LEU A 1 189 ? 14.359 -15.131 -6.334 1.00 97.38 189 LEU A N 1
ATOM 1443 C CA . LEU A 1 189 ? 14.808 -14.973 -4.948 1.00 97.38 189 LEU A CA 1
ATOM 1444 C C . LEU A 1 189 ? 16.231 -15.500 -4.712 1.00 97.38 189 LEU A C 1
ATOM 1446 O O . LEU A 1 189 ? 16.826 -15.187 -3.689 1.00 97.38 189 LEU A O 1
ATOM 1450 N N . GLY A 1 190 ? 16.799 -16.281 -5.638 1.00 93.69 190 GLY A N 1
ATOM 1451 C CA . GLY A 1 190 ? 18.106 -16.923 -5.466 1.00 93.69 190 GLY A CA 1
ATOM 1452 C C . GLY A 1 190 ? 19.293 -15.957 -5.394 1.00 93.69 190 GLY A C 1
ATOM 1453 O O . GLY A 1 190 ? 20.385 -16.374 -5.028 1.00 93.69 190 GLY A O 1
ATOM 1454 N N . SER A 1 191 ? 19.090 -14.680 -5.733 1.00 88.56 191 SER A N 1
ATOM 1455 C CA . SER A 1 191 ? 20.113 -13.628 -5.650 1.00 88.56 191 SER A CA 1
ATOM 1456 C C . SER A 1 191 ? 19.927 -12.668 -4.468 1.00 88.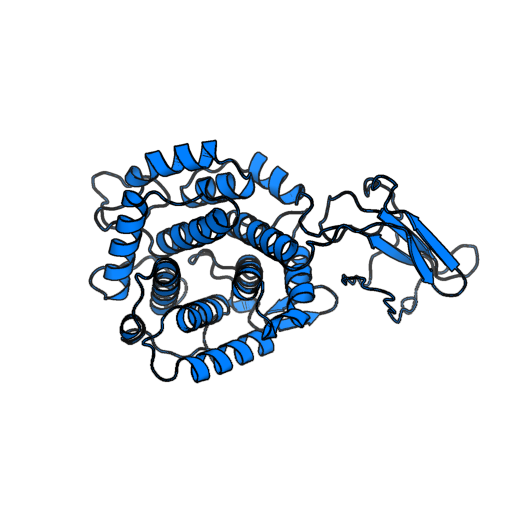56 191 SER A C 1
ATOM 1458 O O . SER A 1 191 ? 20.561 -11.615 -4.456 1.00 88.56 191 SER A O 1
ATOM 1460 N N . ILE A 1 192 ? 19.039 -13.008 -3.528 1.00 95.25 192 ILE A N 1
ATOM 1461 C CA . ILE A 1 192 ? 18.699 -12.211 -2.345 1.00 95.25 192 ILE A CA 1
ATOM 1462 C C . ILE A 1 192 ? 19.048 -13.017 -1.094 1.00 95.25 192 ILE A C 1
ATOM 1464 O O . ILE A 1 192 ? 18.694 -14.195 -0.989 1.00 95.25 192 ILE A O 1
ATOM 1468 N N . GLU A 1 193 ? 19.688 -12.381 -0.117 1.00 94.81 193 GLU A N 1
ATOM 1469 C CA . GLU A 1 193 ? 19.886 -12.997 1.194 1.00 94.81 193 GLU A CA 1
ATOM 1470 C C . GLU A 1 193 ? 18.571 -12.999 1.988 1.00 94.81 193 GLU A C 1
ATOM 1472 O O . GLU A 1 193 ? 18.104 -11.961 2.459 1.00 94.81 193 GLU A O 1
ATOM 1477 N N . ILE A 1 194 ? 17.955 -14.175 2.154 1.00 96.25 194 ILE A N 1
ATOM 1478 C CA . ILE A 1 194 ? 16.672 -14.322 2.856 1.00 96.25 194 ILE A CA 1
ATOM 1479 C C . ILE A 1 194 ? 16.875 -14.274 4.376 1.00 96.25 194 ILE A C 1
ATOM 1481 O O . ILE A 1 194 ? 17.103 -15.300 5.017 1.00 96.25 194 ILE A O 1
ATOM 1485 N N . ALA A 1 195 ? 16.726 -13.081 4.958 1.00 95.81 195 ALA A N 1
ATOM 1486 C CA . ALA A 1 195 ? 16.819 -12.846 6.401 1.00 95.81 195 ALA A CA 1
ATOM 1487 C C . ALA A 1 195 ? 15.655 -11.978 6.943 1.00 95.81 195 ALA A C 1
ATOM 1489 O O . ALA A 1 195 ? 15.883 -10.859 7.410 1.00 95.81 195 ALA A O 1
ATOM 1490 N N . PRO A 1 196 ? 14.396 -12.473 6.956 1.00 96.38 196 PRO A N 1
ATOM 1491 C CA . PRO A 1 196 ? 13.215 -11.652 7.262 1.00 96.38 196 PRO A CA 1
ATOM 1492 C C . PRO A 1 196 ? 13.231 -10.948 8.629 1.00 96.38 196 PRO A C 1
ATOM 1494 O O . PRO A 1 196 ? 12.676 -9.861 8.772 1.00 96.38 196 PRO A O 1
ATOM 1497 N N . ASN A 1 197 ? 13.898 -11.519 9.637 1.00 95.19 197 ASN A N 1
ATOM 1498 C CA . ASN A 1 197 ? 14.043 -10.884 10.954 1.00 95.19 197 ASN A CA 1
ATOM 1499 C C . ASN A 1 197 ? 14.894 -9.603 10.925 1.00 95.19 197 ASN A C 1
ATOM 1501 O O . ASN A 1 197 ? 14.704 -8.738 11.772 1.00 95.19 197 ASN A O 1
ATOM 1505 N N . GLN A 1 198 ? 15.813 -9.480 9.964 1.00 93.69 198 GLN A N 1
ATOM 1506 C CA . GLN A 1 198 ? 16.722 -8.336 9.821 1.00 93.69 198 GLN A CA 1
ATOM 1507 C C . GLN A 1 198 ? 16.199 -7.294 8.823 1.00 93.69 198 GLN A C 1
ATOM 1509 O O . GLN A 1 198 ? 16.737 -6.195 8.710 1.00 93.69 198 GLN A O 1
ATOM 1514 N N . TRP A 1 199 ? 15.154 -7.637 8.073 1.00 95.62 199 TRP A N 1
ATOM 1515 C CA . TRP A 1 199 ? 14.593 -6.778 7.041 1.00 95.62 199 TRP A CA 1
ATOM 1516 C C . TRP A 1 199 ? 13.669 -5.688 7.604 1.00 95.62 199 TRP A C 1
ATOM 1518 O O . TRP A 1 199 ? 13.002 -5.908 8.621 1.00 95.62 199 TRP A O 1
ATOM 1528 N N . PRO A 1 200 ? 13.541 -4.535 6.919 1.00 96.31 200 PRO A N 1
ATOM 1529 C CA . PRO A 1 200 ? 12.485 -3.566 7.211 1.00 96.31 200 PRO A CA 1
ATOM 1530 C C . PRO A 1 200 ? 11.095 -4.168 6.965 1.00 96.31 200 PRO A C 1
ATOM 1532 O O . PRO A 1 200 ? 10.952 -5.157 6.244 1.00 96.31 200 PRO A O 1
ATOM 1535 N N . THR A 1 201 ? 10.054 -3.575 7.549 1.00 97.19 201 THR A N 1
ATOM 1536 C CA . THR A 1 201 ? 8.685 -4.123 7.467 1.00 97.19 201 THR A CA 1
ATOM 1537 C C . THR A 1 201 ? 8.176 -4.207 6.035 1.00 97.19 201 THR A C 1
ATOM 1539 O O . THR A 1 201 ? 7.522 -5.188 5.689 1.00 97.19 201 THR A O 1
ATOM 1542 N N . SER A 1 202 ? 8.534 -3.245 5.181 1.00 97.06 202 SER A N 1
ATOM 1543 C CA . SER A 1 202 ? 8.191 -3.273 3.755 1.00 97.06 202 SER A CA 1
ATOM 1544 C C . SER A 1 202 ? 8.636 -4.563 3.077 1.00 97.06 202 SER A C 1
ATOM 1546 O O . SER A 1 202 ? 7.823 -5.230 2.453 1.00 97.06 202 SER A O 1
ATOM 1548 N N . ALA A 1 203 ? 9.894 -4.956 3.274 1.00 97.88 203 ALA A N 1
ATOM 1549 C CA . ALA A 1 203 ? 10.463 -6.159 2.680 1.00 97.88 203 ALA A CA 1
ATOM 1550 C C . ALA A 1 203 ? 9.815 -7.444 3.217 1.00 97.88 203 ALA A C 1
ATOM 1552 O O . ALA A 1 203 ? 9.634 -8.407 2.480 1.00 97.88 203 ALA A O 1
ATOM 1553 N N . VAL A 1 204 ? 9.418 -7.464 4.490 1.00 98.50 204 VAL A N 1
ATOM 1554 C CA . VAL A 1 204 ? 8.686 -8.604 5.060 1.00 98.50 204 VAL A CA 1
ATOM 1555 C C . VAL A 1 204 ? 7.285 -8.724 4.439 1.00 98.50 204 VAL A C 1
ATOM 1557 O O . VAL A 1 204 ? 6.868 -9.834 4.115 1.00 98.50 204 VAL A O 1
ATOM 1560 N N . ILE A 1 205 ? 6.594 -7.600 4.204 1.00 98.44 205 ILE A N 1
ATOM 1561 C CA . ILE A 1 205 ? 5.312 -7.569 3.476 1.00 98.44 205 ILE A CA 1
ATOM 1562 C C . ILE A 1 205 ? 5.510 -8.023 2.022 1.00 98.44 205 ILE A C 1
ATOM 1564 O O . ILE A 1 205 ? 4.771 -8.881 1.548 1.00 98.44 205 ILE A O 1
ATOM 1568 N N . ASP A 1 206 ? 6.535 -7.502 1.338 1.00 98.62 206 ASP A N 1
ATOM 1569 C CA . ASP A 1 206 ? 6.882 -7.897 -0.032 1.00 98.62 206 ASP A CA 1
ATOM 1570 C C . ASP A 1 206 ? 7.094 -9.410 -0.140 1.00 98.62 206 ASP A C 1
ATOM 1572 O O . ASP A 1 206 ? 6.553 -10.083 -1.018 1.00 98.62 206 ASP A O 1
ATOM 1576 N N . TYR A 1 207 ? 7.853 -9.969 0.800 1.00 98.69 207 TYR A N 1
ATOM 1577 C CA . TYR A 1 207 ? 8.146 -11.390 0.819 1.00 98.69 207 TYR A CA 1
ATOM 1578 C C . TYR A 1 207 ? 6.915 -12.248 1.109 1.00 98.69 207 TYR A C 1
ATOM 1580 O O . TYR A 1 207 ? 6.750 -13.292 0.477 1.00 98.69 207 TYR A O 1
ATOM 1588 N N . HIS A 1 208 ? 6.027 -11.807 2.008 1.00 98.62 208 HIS A N 1
ATOM 1589 C CA . HIS A 1 208 ? 4.738 -12.470 2.228 1.00 98.62 208 HIS A CA 1
ATOM 1590 C C . HIS A 1 208 ? 3.925 -12.537 0.933 1.00 98.62 208 HIS A C 1
ATOM 1592 O O . HIS A 1 208 ? 3.554 -13.632 0.510 1.00 98.62 208 HIS A O 1
ATOM 1598 N N . ALA A 1 209 ? 3.755 -11.404 0.247 1.00 98.38 209 ALA A N 1
ATOM 1599 C CA . ALA A 1 209 ? 2.996 -11.322 -0.999 1.00 98.38 209 ALA A CA 1
ATOM 1600 C C . ALA A 1 209 ? 3.578 -12.231 -2.098 1.00 98.38 209 ALA A C 1
ATOM 1602 O O . ALA A 1 209 ? 2.843 -12.944 -2.793 1.00 98.38 209 ALA A O 1
ATOM 1603 N N . ILE A 1 210 ? 4.911 -12.285 -2.211 1.00 98.69 210 ILE A N 1
ATOM 1604 C CA . ILE A 1 210 ? 5.612 -13.207 -3.115 1.00 98.69 210 ILE A CA 1
ATOM 1605 C C . ILE A 1 210 ? 5.299 -14.663 -2.750 1.00 98.69 210 ILE A C 1
ATOM 1607 O O . ILE A 1 210 ? 4.908 -15.441 -3.621 1.00 98.69 210 ILE A O 1
ATOM 1611 N N . LEU A 1 211 ? 5.423 -15.044 -1.475 1.00 98.50 211 LEU A N 1
ATOM 1612 C CA . LEU A 1 211 ? 5.111 -16.395 -0.989 1.00 98.50 211 LEU A CA 1
ATOM 1613 C C . LEU A 1 211 ? 3.623 -16.752 -1.139 1.00 98.50 211 LEU A C 1
ATOM 1615 O O . LEU A 1 211 ? 3.267 -17.929 -1.218 1.00 98.50 211 LEU A O 1
ATOM 1619 N N . THR A 1 212 ? 2.738 -15.763 -1.194 1.00 97.62 212 THR A N 1
ATOM 1620 C CA . THR A 1 212 ? 1.311 -15.961 -1.455 1.00 97.62 212 THR A CA 1
ATOM 1621 C C . THR A 1 212 ? 1.058 -16.283 -2.932 1.00 97.62 212 THR A C 1
ATOM 1623 O O . THR A 1 212 ? 0.302 -17.213 -3.247 1.00 97.62 212 THR A O 1
ATOM 1626 N N . ARG A 1 213 ? 1.714 -15.576 -3.864 1.00 97.88 213 ARG A N 1
ATOM 1627 C CA . ARG A 1 213 ? 1.431 -15.665 -5.312 1.00 97.88 213 ARG A CA 1
ATOM 1628 C C . ARG A 1 213 ? 2.307 -16.674 -6.058 1.00 97.88 213 ARG A C 1
ATOM 1630 O O . ARG A 1 213 ? 1.793 -17.411 -6.898 1.00 97.88 213 ARG A O 1
ATOM 1637 N N . VAL A 1 214 ? 3.592 -16.766 -5.728 1.00 98.31 214 VAL A N 1
ATOM 1638 C CA . VAL A 1 214 ? 4.592 -17.539 -6.481 1.00 98.31 214 VAL A CA 1
ATOM 1639 C C . VAL A 1 214 ? 4.673 -18.973 -5.958 1.00 98.31 214 VAL A C 1
ATOM 1641 O O . VAL A 1 214 ? 5.056 -19.231 -4.816 1.00 98.31 214 VAL A O 1
ATOM 1644 N N . LYS A 1 215 ? 4.256 -19.939 -6.785 1.00 96.94 215 LYS A N 1
ATOM 1645 C CA . LYS A 1 215 ? 3.956 -21.297 -6.308 1.00 96.94 215 LYS A CA 1
ATOM 1646 C C . LYS A 1 215 ? 5.153 -22.245 -6.260 1.00 96.94 215 LYS A C 1
ATOM 1648 O O . LYS A 1 215 ? 5.105 -23.178 -5.465 1.00 96.94 215 LYS A O 1
ATOM 1653 N N . ASP A 1 216 ? 6.195 -21.992 -7.045 1.00 97.50 216 ASP A N 1
ATOM 1654 C CA . ASP A 1 216 ? 7.389 -22.835 -7.211 1.00 97.50 216 ASP A CA 1
ATOM 1655 C C . ASP A 1 216 ? 8.483 -22.595 -6.149 1.00 97.50 216 ASP A C 1
ATOM 1657 O O . ASP A 1 216 ? 9.572 -23.159 -6.239 1.00 97.50 216 ASP A O 1
ATOM 1661 N N . ILE A 1 217 ? 8.213 -21.783 -5.120 1.00 98.06 217 ILE A N 1
ATOM 1662 C CA . ILE A 1 217 ? 9.163 -21.517 -4.031 1.00 98.06 217 ILE A CA 1
ATOM 1663 C C . ILE A 1 217 ? 9.278 -22.742 -3.099 1.00 98.06 217 ILE A C 1
ATOM 1665 O O . ILE A 1 217 ? 8.269 -23.219 -2.575 1.00 98.06 217 ILE A O 1
ATOM 1669 N N . PRO A 1 218 ? 10.495 -23.229 -2.794 1.00 96.69 218 PRO A N 1
ATOM 1670 C CA . PRO A 1 218 ? 10.683 -24.311 -1.829 1.00 96.69 218 PRO A CA 1
ATOM 1671 C C . PRO A 1 218 ? 10.261 -23.907 -0.412 1.00 96.69 218 PRO A C 1
ATOM 1673 O O . PRO A 1 218 ? 10.615 -22.813 0.043 1.00 96.69 218 PRO A O 1
ATOM 1676 N N . GLN A 1 219 ? 9.567 -24.807 0.300 1.00 96.88 219 GLN A N 1
ATOM 1677 C CA . GLN A 1 219 ? 9.067 -24.592 1.673 1.00 96.88 219 GLN A CA 1
ATOM 1678 C C . GLN A 1 219 ? 8.184 -23.335 1.806 1.00 96.88 219 GLN A C 1
ATOM 1680 O O . GLN A 1 219 ? 8.171 -22.667 2.837 1.00 96.88 219 GLN A O 1
ATOM 1685 N N . ARG A 1 220 ? 7.454 -22.982 0.738 1.00 97.50 220 ARG A N 1
ATOM 1686 C CA . ARG A 1 220 ? 6.681 -21.734 0.640 1.00 97.50 220 ARG A CA 1
ATOM 1687 C C . ARG A 1 220 ? 5.726 -21.512 1.810 1.00 97.50 220 ARG A C 1
ATOM 1689 O O . ARG A 1 220 ? 5.682 -20.413 2.345 1.00 97.50 220 ARG A O 1
ATOM 1696 N N . ASP A 1 221 ? 4.956 -22.529 2.189 1.00 97.25 221 ASP A N 1
ATOM 1697 C CA . ASP A 1 221 ? 3.920 -22.371 3.215 1.00 97.25 221 ASP A CA 1
ATOM 1698 C C . ASP A 1 221 ? 4.521 -22.231 4.627 1.00 97.25 221 ASP A C 1
ATOM 1700 O O . ASP A 1 221 ? 4.042 -21.410 5.405 1.00 97.25 221 ASP A O 1
ATOM 1704 N N . GLU A 1 222 ? 5.621 -22.933 4.924 1.00 97.81 222 GLU A N 1
ATOM 1705 C CA . GLU A 1 222 ? 6.387 -22.764 6.172 1.00 97.81 222 GLU A CA 1
ATOM 1706 C C . GLU A 1 222 ? 6.983 -21.353 6.270 1.00 97.81 222 GLU A C 1
ATOM 1708 O O . GLU A 1 222 ? 6.793 -20.654 7.267 1.00 97.81 222 GLU A O 1
ATOM 1713 N N . LYS A 1 223 ? 7.631 -20.889 5.195 1.00 98.25 223 LYS A N 1
ATOM 1714 C CA . LYS A 1 223 ? 8.173 -19.527 5.105 1.00 98.25 223 LYS A CA 1
ATOM 1715 C C . LYS A 1 223 ? 7.077 -18.474 5.242 1.00 98.25 223 LYS A C 1
ATOM 1717 O O . LYS A 1 223 ? 7.282 -17.475 5.924 1.00 98.25 223 LYS A O 1
ATOM 1722 N N . ARG A 1 224 ? 5.903 -18.694 4.639 1.00 97.94 224 ARG A N 1
ATOM 1723 C CA . ARG A 1 224 ? 4.770 -17.763 4.741 1.00 97.94 224 ARG A CA 1
ATOM 1724 C C . ARG A 1 224 ? 4.288 -17.651 6.186 1.00 97.94 224 ARG A C 1
ATOM 1726 O O . ARG A 1 224 ? 4.171 -16.538 6.689 1.00 97.94 224 ARG A O 1
ATOM 1733 N N . ALA A 1 225 ? 4.117 -18.778 6.878 1.00 97.69 225 ALA A N 1
ATOM 1734 C CA . ALA A 1 225 ? 3.738 -18.788 8.290 1.00 97.69 225 ALA A CA 1
ATOM 1735 C C . ALA A 1 225 ? 4.774 -18.073 9.181 1.00 97.69 225 ALA A C 1
ATOM 1737 O O . ALA A 1 225 ? 4.400 -17.293 10.056 1.00 97.69 225 ALA A O 1
ATOM 1738 N N . GLN A 1 226 ? 6.073 -18.274 8.931 1.00 97.94 226 GLN A N 1
ATOM 1739 C CA . GLN A 1 226 ? 7.141 -17.562 9.642 1.00 97.94 226 GLN A CA 1
ATOM 1740 C C . GLN A 1 226 ? 7.050 -16.044 9.431 1.00 97.94 226 GLN A C 1
ATOM 1742 O O . GLN A 1 226 ? 7.146 -15.267 10.380 1.00 97.94 226 GLN A O 1
ATOM 1747 N N . VAL A 1 227 ? 6.853 -15.610 8.188 1.00 98.06 227 VAL A N 1
ATOM 1748 C CA . VAL A 1 227 ? 6.737 -14.192 7.832 1.00 98.06 227 VAL A CA 1
ATOM 1749 C C . VAL A 1 227 ? 5.509 -13.553 8.486 1.00 98.06 227 VAL A C 1
ATOM 1751 O O . VAL A 1 227 ? 5.611 -12.452 9.024 1.00 98.06 227 VAL A O 1
ATOM 1754 N N . GLU A 1 228 ? 4.374 -14.250 8.530 1.00 97.31 228 GLU A N 1
ATOM 1755 C CA . GLU A 1 228 ? 3.172 -13.778 9.230 1.00 97.31 228 GLU A CA 1
ATOM 1756 C C . GLU A 1 228 ? 3.402 -13.605 10.735 1.00 97.31 228 GLU A C 1
ATOM 1758 O O . GLU A 1 228 ? 2.977 -12.600 11.311 1.00 97.31 228 GLU A O 1
ATOM 1763 N N . GLN A 1 229 ? 4.116 -14.537 11.375 1.00 96.81 229 GLN A N 1
ATOM 1764 C CA . GLN A 1 229 ? 4.501 -14.406 12.783 1.00 96.81 229 GLN A CA 1
ATOM 1765 C C . GLN A 1 229 ? 5.402 -13.188 13.013 1.00 96.81 229 GLN A C 1
ATOM 1767 O O . GLN A 1 229 ? 5.188 -12.448 13.972 1.00 96.81 229 GLN A O 1
ATOM 1772 N N . ILE A 1 230 ? 6.366 -12.939 12.120 1.00 97.62 230 ILE A N 1
ATOM 1773 C CA . ILE A 1 230 ? 7.239 -11.758 12.187 1.00 97.62 230 ILE A CA 1
ATOM 1774 C C . ILE A 1 230 ? 6.417 -10.475 12.060 1.00 97.62 230 ILE A C 1
ATOM 1776 O O . ILE A 1 230 ? 6.606 -9.552 12.852 1.00 97.62 230 ILE A O 1
ATOM 1780 N N . LEU A 1 231 ? 5.488 -10.406 11.102 1.00 97.00 231 LEU A N 1
ATOM 1781 C CA . LEU A 1 231 ? 4.624 -9.238 10.929 1.00 97.00 231 LEU A CA 1
ATOM 1782 C C . LEU A 1 231 ? 3.784 -8.991 12.181 1.00 97.00 231 LEU A C 1
ATOM 1784 O O . LEU A 1 231 ? 3.806 -7.880 12.702 1.00 97.00 231 LEU A O 1
ATOM 1788 N N . ARG A 1 232 ? 3.131 -10.024 12.726 1.00 94.56 232 ARG A N 1
ATOM 1789 C CA . ARG A 1 232 ? 2.348 -9.928 13.970 1.00 94.56 232 ARG A CA 1
ATOM 1790 C C . ARG A 1 232 ? 3.194 -9.473 15.154 1.00 94.56 232 ARG A C 1
ATOM 1792 O O . ARG A 1 232 ? 2.761 -8.600 15.896 1.00 94.56 232 ARG A O 1
ATOM 1799 N N . ALA A 1 233 ? 4.411 -9.996 15.293 1.00 94.44 233 ALA A N 1
ATOM 1800 C CA . ALA A 1 233 ? 5.338 -9.594 16.348 1.00 94.44 233 ALA A CA 1
ATOM 1801 C C . ALA A 1 233 ? 5.789 -8.126 16.230 1.00 94.44 233 ALA A C 1
ATOM 1803 O O . ALA A 1 233 ? 6.149 -7.511 17.233 1.00 94.44 233 ALA A O 1
ATOM 1804 N N . ARG A 1 234 ? 5.762 -7.542 15.023 1.00 94.50 234 ARG A N 1
ATOM 1805 C CA . ARG A 1 234 ? 6.062 -6.118 14.815 1.00 94.50 234 ARG A CA 1
ATOM 1806 C C . ARG A 1 234 ? 4.889 -5.206 15.151 1.00 94.50 234 ARG A C 1
ATOM 1808 O O . ARG A 1 234 ? 5.133 -4.040 15.450 1.00 94.50 234 ARG A O 1
ATOM 1815 N N . LEU A 1 235 ? 3.646 -5.693 15.120 1.00 91.00 235 LEU A N 1
ATOM 1816 C CA . LEU A 1 235 ? 2.465 -4.885 15.432 1.00 91.00 235 LEU A CA 1
ATOM 1817 C C . LEU A 1 235 ? 2.388 -4.623 16.936 1.00 91.00 235 LEU A C 1
ATOM 1819 O O . LEU A 1 235 ? 2.019 -5.486 17.727 1.00 91.00 235 LEU A O 1
ATOM 1823 N N . THR A 1 236 ? 2.702 -3.393 17.329 1.00 84.12 236 THR A N 1
ATOM 1824 C CA . THR A 1 236 ? 2.472 -2.904 18.686 1.00 84.12 236 THR A CA 1
ATOM 1825 C C . THR A 1 236 ? 1.297 -1.938 18.680 1.00 84.12 236 THR A C 1
ATOM 1827 O O . THR A 1 236 ? 1.233 -1.018 17.865 1.00 84.12 236 THR A O 1
ATOM 1830 N N . TYR A 1 237 ? 0.369 -2.130 19.615 1.00 72.69 237 TYR A N 1
ATOM 1831 C CA . TYR A 1 237 ? -0.788 -1.257 19.781 1.00 72.69 237 TYR A CA 1
ATOM 1832 C C . TYR A 1 237 ? -0.607 -0.405 21.035 1.00 72.69 237 TYR A C 1
ATOM 1834 O O . TYR A 1 237 ? -0.650 -0.915 22.154 1.00 72.69 237 TYR A O 1
ATOM 1842 N N . GLN A 1 238 ? -0.394 0.898 20.846 1.00 68.69 238 GLN A N 1
ATOM 1843 C CA . GLN A 1 238 ? -0.335 1.878 21.932 1.00 68.69 238 GLN A CA 1
ATOM 1844 C C . GLN A 1 238 ? -1.587 2.761 21.858 1.00 68.69 238 GLN A C 1
ATOM 1846 O O . GLN A 1 238 ? -1.682 3.676 21.038 1.00 68.69 238 GLN A O 1
ATOM 1851 N N . GLY A 1 239 ? -2.597 2.445 22.676 1.00 69.25 239 GLY A N 1
ATOM 1852 C CA . GLY A 1 239 ? -3.915 3.079 22.578 1.00 69.25 239 GLY A CA 1
ATOM 1853 C C . GLY A 1 239 ? -4.582 2.779 21.231 1.00 69.25 239 GLY A C 1
ATOM 1854 O O . GLY A 1 239 ? -4.892 1.628 20.938 1.00 69.25 239 GLY A O 1
ATOM 1855 N N . THR A 1 240 ? -4.795 3.812 20.412 1.00 60.12 240 THR A N 1
ATOM 1856 C CA . THR A 1 240 ? -5.336 3.714 19.038 1.00 60.12 240 THR A CA 1
ATOM 1857 C C . THR A 1 240 ? -4.289 3.667 17.943 1.00 60.12 240 THR A C 1
ATOM 1859 O O . THR A 1 240 ? -4.638 3.502 16.774 1.00 60.12 240 THR A O 1
ATOM 1862 N N . GLN A 1 241 ? -3.016 3.851 18.284 1.00 64.81 241 GLN A N 1
ATOM 1863 C CA . GLN A 1 241 ? -1.962 3.909 17.288 1.00 64.81 241 GLN A CA 1
ATOM 1864 C C . GLN A 1 241 ? -1.411 2.514 17.024 1.00 64.81 241 GLN A C 1
ATOM 1866 O O . GLN A 1 241 ? -0.984 1.812 17.944 1.00 64.81 241 GLN A O 1
ATOM 1871 N N . LEU A 1 242 ? -1.409 2.139 15.744 1.00 72.69 242 LEU A N 1
ATOM 1872 C CA . LEU A 1 242 ? -0.567 1.059 15.261 1.00 72.69 242 LEU A CA 1
ATOM 1873 C C . LEU A 1 242 ? 0.853 1.596 15.130 1.00 72.69 242 LEU A C 1
ATOM 1875 O O . LEU A 1 242 ? 1.092 2.576 14.425 1.00 72.69 242 LEU A O 1
ATOM 1879 N N . VAL A 1 243 ? 1.786 0.927 15.792 1.00 79.81 243 VAL A N 1
ATOM 1880 C CA . VAL A 1 243 ? 3.211 1.219 15.707 1.00 79.81 243 VAL A CA 1
ATOM 1881 C C . VAL A 1 243 ? 3.920 -0.073 15.340 1.00 79.81 243 VAL A C 1
ATOM 1883 O O . VAL A 1 243 ? 3.740 -1.095 16.000 1.00 79.81 243 VAL A O 1
ATOM 1886 N N . PHE A 1 244 ? 4.735 -0.033 14.291 1.00 85.25 244 PHE A N 1
ATOM 1887 C CA . PHE A 1 244 ? 5.669 -1.118 14.023 1.00 85.25 244 PHE A CA 1
ATOM 1888 C C . PHE A 1 244 ? 6.840 -1.016 15.000 1.00 85.25 244 PHE A C 1
ATOM 1890 O O . PHE A 1 244 ? 7.386 0.069 15.195 1.00 85.25 244 PHE A O 1
ATOM 1897 N N . SER A 1 245 ? 7.275 -2.126 15.593 1.00 85.81 245 SER A N 1
ATOM 1898 C CA . SER A 1 245 ? 8.469 -2.135 16.454 1.00 85.81 245 SER A CA 1
ATOM 1899 C C . SER A 1 245 ? 9.729 -1.641 15.725 1.00 85.81 245 SER A C 1
ATOM 1901 O O . SER A 1 245 ? 10.628 -1.084 16.349 1.00 85.81 245 SER A O 1
ATOM 1903 N N . THR A 1 246 ? 9.759 -1.762 14.396 1.00 85.56 246 THR A N 1
ATOM 1904 C CA . THR A 1 246 ? 10.811 -1.272 13.495 1.00 85.56 246 THR A CA 1
ATOM 1905 C C . THR A 1 246 ? 10.560 0.136 12.946 1.00 85.56 246 THR A C 1
ATOM 1907 O O . THR A 1 246 ? 11.299 0.590 12.077 1.00 85.56 246 THR A O 1
ATOM 1910 N N . ALA A 1 247 ? 9.553 0.866 13.444 1.00 84.38 247 ALA A N 1
ATOM 1911 C CA . ALA A 1 247 ? 9.109 2.136 12.859 1.00 84.38 247 ALA A CA 1
ATOM 1912 C C . ALA A 1 247 ? 10.208 3.206 12.727 1.00 84.38 247 ALA A C 1
ATOM 1914 O O . ALA A 1 247 ? 10.104 4.096 11.884 1.00 84.38 247 ALA A O 1
ATOM 1915 N N . ARG A 1 248 ? 11.257 3.133 13.556 1.00 84.88 248 ARG A N 1
ATOM 1916 C CA . ARG A 1 248 ? 12.424 4.023 13.491 1.00 84.88 248 ARG A CA 1
ATOM 1917 C C . ARG A 1 248 ? 13.267 3.808 12.230 1.00 84.88 248 ARG A C 1
ATOM 1919 O O . ARG A 1 248 ? 13.796 4.778 11.699 1.00 84.88 248 ARG A O 1
ATOM 1926 N N . ASP A 1 249 ? 13.372 2.566 11.767 1.00 86.00 249 ASP A N 1
ATOM 1927 C CA . ASP A 1 249 ? 14.257 2.150 10.669 1.00 86.00 249 ASP A CA 1
ATOM 1928 C C . ASP A 1 249 ? 13.492 1.868 9.361 1.00 86.00 249 ASP A C 1
ATOM 1930 O O . ASP A 1 249 ? 14.093 1.533 8.337 1.00 86.00 249 ASP A O 1
ATOM 1934 N N . ASP A 1 250 ? 12.164 2.008 9.397 1.00 88.12 250 ASP A N 1
ATOM 1935 C CA . ASP A 1 250 ? 11.244 1.759 8.283 1.00 88.12 250 ASP A CA 1
ATOM 1936 C C . ASP A 1 250 ? 10.979 3.005 7.410 1.00 88.12 250 ASP A C 1
ATOM 1938 O O . ASP A 1 250 ? 10.275 2.909 6.401 1.00 88.12 250 ASP A O 1
ATOM 1942 N N . ASP A 1 251 ? 11.552 4.168 7.748 1.00 88.81 251 ASP A N 1
ATOM 1943 C CA . ASP A 1 251 ? 11.453 5.389 6.935 1.00 88.81 251 ASP A CA 1
ATOM 1944 C C . ASP A 1 251 ? 12.482 5.399 5.792 1.00 88.81 251 ASP A C 1
ATOM 1946 O O . ASP A 1 251 ? 13.512 6.077 5.815 1.00 88.81 251 ASP A O 1
ATOM 1950 N N . LEU A 1 252 ? 12.209 4.578 4.778 1.00 92.69 252 LEU A N 1
ATOM 1951 C CA . LEU A 1 252 ? 13.059 4.370 3.606 1.00 92.69 252 LEU A CA 1
ATOM 1952 C C . LEU A 1 252 ? 12.547 5.209 2.435 1.00 92.69 252 LEU A C 1
ATOM 1954 O O . LEU A 1 252 ? 12.126 4.679 1.404 1.00 92.69 252 LEU A O 1
ATOM 1958 N N . TRP A 1 253 ? 12.563 6.531 2.597 1.00 91.19 253 TRP A N 1
ATOM 1959 C CA . TRP A 1 253 ? 11.964 7.474 1.646 1.00 91.19 253 TRP A CA 1
ATOM 1960 C C . TRP A 1 253 ? 12.507 7.334 0.212 1.00 91.19 253 TRP A C 1
ATOM 1962 O O . TRP A 1 253 ? 11.756 7.511 -0.747 1.00 91.19 253 TRP A O 1
ATOM 1972 N N . TRP A 1 254 ? 13.777 6.944 0.038 1.00 92.38 254 TRP A N 1
ATOM 1973 C CA . TRP A 1 254 ? 14.390 6.689 -1.278 1.00 92.38 254 TRP A CA 1
ATOM 1974 C C . TRP A 1 254 ? 13.863 5.410 -1.953 1.00 92.38 254 TRP A C 1
ATOM 1976 O O . TRP A 1 254 ? 14.002 5.234 -3.161 1.00 92.38 254 TRP A O 1
ATOM 1986 N N . LEU A 1 255 ? 13.217 4.531 -1.182 1.00 95.00 255 LEU A N 1
ATOM 1987 C CA . LEU A 1 255 ? 12.454 3.374 -1.652 1.00 95.00 255 LEU A CA 1
ATOM 1988 C C . LEU A 1 255 ? 10.943 3.646 -1.662 1.00 95.00 255 LEU A C 1
ATOM 1990 O O . LEU A 1 255 ? 10.150 2.707 -1.697 1.00 95.00 255 LEU A O 1
ATOM 1994 N N . MET A 1 256 ? 10.531 4.919 -1.584 1.00 95.12 256 MET A N 1
ATOM 1995 C CA . MET A 1 256 ? 9.122 5.333 -1.553 1.00 95.12 256 MET A CA 1
ATOM 1996 C C . MET A 1 256 ? 8.323 4.665 -0.419 1.00 95.12 256 MET A C 1
ATOM 1998 O O . MET A 1 256 ? 7.106 4.501 -0.511 1.00 95.12 256 MET A O 1
ATOM 2002 N N . THR A 1 257 ? 9.026 4.286 0.648 1.00 93.94 257 THR A N 1
ATOM 2003 C CA . THR A 1 257 ? 8.520 3.511 1.777 1.00 93.94 257 THR A CA 1
ATOM 2004 C C . THR A 1 257 ? 8.595 4.343 3.054 1.00 93.94 257 THR A C 1
ATOM 2006 O O . THR A 1 257 ? 9.505 5.143 3.241 1.00 93.94 257 THR A O 1
ATOM 2009 N N . SER A 1 258 ? 7.623 4.140 3.932 1.00 94.38 258 SER A N 1
ATOM 2010 C CA . SER A 1 258 ? 7.469 4.795 5.227 1.00 94.38 258 SER A CA 1
ATOM 2011 C C . SER A 1 258 ? 6.562 3.946 6.122 1.00 94.38 258 SER A C 1
ATOM 2013 O O . SER A 1 258 ? 5.904 3.016 5.653 1.00 94.38 258 SER A O 1
ATOM 2015 N N . ASN A 1 259 ? 6.428 4.310 7.396 1.00 93.19 259 ASN A N 1
ATOM 2016 C CA . ASN A 1 259 ? 5.459 3.668 8.297 1.00 93.19 259 ASN A CA 1
ATOM 2017 C C . ASN A 1 259 ? 4.014 3.726 7.770 1.00 93.19 259 ASN A C 1
ATOM 2019 O O . ASN A 1 259 ? 3.251 2.777 7.934 1.00 93.19 259 ASN A O 1
ATOM 2023 N N . GLU A 1 260 ? 3.652 4.827 7.109 1.00 94.50 260 GLU A N 1
ATOM 2024 C CA . GLU A 1 260 ? 2.317 5.050 6.544 1.00 94.50 260 GLU A CA 1
ATOM 2025 C C . GLU A 1 260 ? 2.058 4.122 5.350 1.00 94.50 260 GLU A C 1
ATOM 2027 O O . GLU A 1 260 ? 1.017 3.468 5.286 1.00 94.50 260 GLU A O 1
ATOM 2032 N N . THR A 1 261 ? 3.028 3.996 4.438 1.00 96.81 261 THR A N 1
ATOM 2033 C CA . THR A 1 261 ? 2.917 3.047 3.318 1.00 96.81 261 THR A CA 1
ATOM 2034 C C . THR A 1 261 ? 2.972 1.598 3.801 1.00 96.81 261 THR A C 1
ATOM 2036 O O . THR A 1 261 ? 2.195 0.790 3.310 1.00 96.81 261 THR A O 1
ATOM 2039 N N . ASN A 1 262 ? 3.786 1.258 4.806 1.00 96.81 262 ASN A N 1
ATOM 2040 C CA . ASN A 1 262 ? 3.819 -0.091 5.383 1.00 96.81 262 ASN A CA 1
ATOM 2041 C C . ASN A 1 262 ? 2.472 -0.484 5.998 1.00 96.81 262 ASN A C 1
ATOM 2043 O O . ASN A 1 262 ? 1.983 -1.581 5.739 1.00 96.81 262 ASN A O 1
ATOM 2047 N N . ALA A 1 263 ? 1.834 0.413 6.756 1.00 96.06 263 ALA A N 1
ATOM 2048 C CA . ALA A 1 263 ? 0.504 0.167 7.310 1.00 96.06 263 ALA A CA 1
ATOM 2049 C C . ALA A 1 263 ? -0.552 -0.020 6.205 1.00 96.06 263 ALA A C 1
ATOM 2051 O O . ALA A 1 263 ? -1.381 -0.924 6.296 1.00 96.06 263 ALA A O 1
ATOM 2052 N N . ALA A 1 264 ? -0.491 0.784 5.138 1.00 97.38 264 ALA A N 1
ATOM 2053 C CA . ALA A 1 264 ? -1.387 0.653 3.991 1.00 97.38 264 ALA A CA 1
ATOM 2054 C C . ALA A 1 264 ? -1.176 -0.660 3.222 1.00 97.38 264 ALA A C 1
ATOM 2056 O O . ALA A 1 264 ? -2.139 -1.355 2.911 1.00 97.38 264 ALA A O 1
ATOM 2057 N N . ARG A 1 265 ? 0.079 -1.034 2.955 1.00 97.81 265 ARG A N 1
ATOM 2058 C CA . ARG A 1 265 ? 0.432 -2.276 2.253 1.00 97.81 265 ARG A CA 1
ATOM 2059 C C . ARG A 1 265 ? 0.069 -3.515 3.067 1.00 97.81 265 ARG A C 1
ATOM 2061 O O . ARG A 1 265 ? -0.464 -4.457 2.499 1.00 97.81 265 ARG A O 1
ATOM 2068 N N . LEU A 1 266 ? 0.278 -3.490 4.386 1.00 97.56 266 LEU A N 1
ATOM 2069 C CA . LEU A 1 266 ? -0.174 -4.552 5.286 1.00 97.56 266 LEU A CA 1
ATOM 2070 C C . LEU A 1 266 ? -1.700 -4.708 5.224 1.00 97.56 266 LEU A C 1
ATOM 2072 O O . LEU A 1 266 ? -2.206 -5.818 5.095 1.00 97.56 266 LEU A O 1
ATOM 2076 N N . ALA A 1 267 ? -2.429 -3.590 5.286 1.00 96.62 267 ALA A N 1
ATOM 2077 C CA . ALA A 1 267 ? -3.882 -3.606 5.198 1.00 96.62 267 ALA A CA 1
ATOM 2078 C C . ALA A 1 267 ? -4.380 -4.154 3.850 1.00 96.62 267 ALA A C 1
ATOM 2080 O O . ALA A 1 267 ? -5.360 -4.892 3.826 1.00 96.62 267 ALA A O 1
ATOM 2081 N N . LEU A 1 268 ? -3.712 -3.811 2.744 1.00 97.38 268 LEU A N 1
ATOM 2082 C CA . LEU A 1 268 ? -4.026 -4.329 1.410 1.00 97.38 268 LEU A CA 1
ATOM 2083 C C . LEU A 1 268 ? -3.748 -5.832 1.292 1.00 97.38 268 LEU A C 1
ATOM 2085 O O . LEU A 1 268 ? -4.604 -6.555 0.787 1.00 97.38 268 LEU A O 1
ATOM 2089 N N . GLU A 1 269 ? -2.591 -6.298 1.773 1.00 97.50 269 GLU A N 1
ATOM 2090 C CA . GLU A 1 269 ? -2.172 -7.700 1.638 1.00 97.50 269 GLU A CA 1
ATOM 2091 C C . GLU A 1 269 ? -3.102 -8.656 2.395 1.00 97.50 269 GLU A C 1
ATOM 2093 O O . GLU A 1 269 ? -3.511 -9.676 1.847 1.00 97.50 269 GLU A O 1
ATOM 2098 N N . PHE A 1 270 ? -3.504 -8.300 3.619 1.00 97.00 270 PHE A N 1
ATOM 2099 C CA . PHE A 1 270 ? -4.324 -9.166 4.476 1.00 97.00 270 PHE A CA 1
ATOM 2100 C C . PHE A 1 270 ? -5.833 -8.874 4.412 1.00 97.00 270 PHE A C 1
ATOM 2102 O O . PHE A 1 270 ? -6.631 -9.494 5.124 1.00 97.00 270 PHE A O 1
ATOM 2109 N N . ALA A 1 271 ? -6.277 -7.949 3.555 1.00 93.62 271 ALA A N 1
ATOM 2110 C CA . ALA A 1 271 ? -7.702 -7.683 3.382 1.00 93.62 271 ALA A CA 1
ATOM 2111 C C . ALA A 1 271 ? -8.434 -8.893 2.773 1.00 93.62 271 ALA A C 1
ATOM 2113 O O . ALA A 1 271 ? -8.278 -9.216 1.594 1.00 93.62 271 ALA A O 1
ATOM 2114 N N . GLY A 1 272 ? -9.310 -9.505 3.571 1.00 91.38 272 GLY A N 1
ATOM 2115 C CA . GLY A 1 272 ? -10.082 -10.692 3.211 1.00 91.38 272 GLY A CA 1
ATOM 2116 C C . GLY A 1 272 ? -9.422 -12.007 3.617 1.00 91.38 272 GLY A C 1
ATOM 2117 O O . GLY A 1 272 ? -10.018 -13.056 3.380 1.00 91.38 272 GLY A O 1
ATOM 2118 N N . ASP A 1 273 ? -8.240 -11.972 4.238 1.00 94.69 273 ASP A N 1
ATOM 2119 C CA . ASP A 1 273 ? -7.599 -13.167 4.781 1.00 94.69 273 ASP A CA 1
ATOM 2120 C C . ASP A 1 273 ? -8.315 -13.614 6.076 1.00 94.69 273 ASP A C 1
ATOM 2122 O O . ASP A 1 273 ? -8.357 -12.852 7.052 1.00 94.69 273 ASP A O 1
ATOM 2126 N N . PRO A 1 274 ? -8.873 -14.842 6.127 1.00 92.50 274 PRO A N 1
ATOM 2127 C CA . PRO A 1 274 ? -9.542 -15.354 7.318 1.00 92.50 274 PRO A CA 1
ATOM 2128 C C . PRO A 1 274 ? -8.654 -15.392 8.565 1.00 92.50 274 PRO A C 1
ATOM 2130 O O . PRO A 1 274 ? -9.164 -15.188 9.663 1.00 92.50 274 PRO A O 1
ATOM 2133 N N . ALA A 1 275 ? -7.348 -15.632 8.415 1.00 93.19 275 ALA A N 1
ATOM 2134 C CA . ALA A 1 275 ? -6.414 -15.704 9.534 1.00 93.19 275 ALA A CA 1
ATOM 2135 C C . ALA A 1 275 ? -6.125 -14.328 10.150 1.00 93.19 275 ALA A C 1
ATOM 2137 O O . ALA A 1 275 ? -5.693 -14.261 11.296 1.00 93.19 275 ALA A O 1
ATOM 2138 N N . TRP A 1 276 ? -6.365 -13.243 9.408 1.00 94.12 276 TRP A N 1
ATOM 2139 C CA . TRP A 1 276 ? -6.120 -11.861 9.838 1.00 94.12 276 TRP A CA 1
ATOM 2140 C C . TRP A 1 276 ? -7.386 -11.067 10.157 1.00 94.12 276 TRP A C 1
ATOM 2142 O O . TRP A 1 276 ? -7.312 -9.896 10.538 1.00 94.12 276 TRP A O 1
ATOM 2152 N N . LYS A 1 277 ? -8.561 -11.685 10.001 1.00 89.81 277 LYS A N 1
ATOM 2153 C CA . LYS A 1 277 ? -9.865 -11.028 10.137 1.00 89.81 277 LYS A CA 1
ATOM 2154 C C . LYS A 1 277 ? -9.998 -10.228 11.438 1.00 89.81 277 LYS A C 1
ATOM 2156 O O . LYS A 1 277 ? -10.514 -9.112 11.404 1.00 89.81 277 LYS A O 1
ATOM 2161 N N . ASP A 1 278 ? -9.516 -10.771 12.553 1.00 86.94 278 ASP A N 1
ATOM 2162 C CA . ASP A 1 278 ? -9.659 -10.155 13.876 1.00 86.94 278 ASP A CA 1
ATOM 2163 C C . ASP A 1 278 ? -8.673 -8.989 14.095 1.00 86.94 278 ASP A C 1
ATOM 2165 O O . ASP A 1 278 ? -8.944 -8.064 14.867 1.00 86.94 278 ASP A O 1
ATOM 2169 N N . GLU A 1 279 ? -7.542 -8.973 13.383 1.00 88.25 279 GLU A N 1
ATOM 2170 C CA . GLU A 1 279 ? -6.559 -7.886 13.417 1.00 88.25 279 GLU A CA 1
ATOM 2171 C C . GLU A 1 279 ? -6.923 -6.727 12.487 1.00 88.25 279 GLU A C 1
ATOM 2173 O O . GLU A 1 279 ? -6.582 -5.573 12.772 1.00 88.25 279 GLU A O 1
ATOM 2178 N N . MET A 1 280 ? -7.619 -7.010 11.384 1.00 90.62 280 MET A N 1
ATOM 2179 C CA . MET A 1 280 ? -7.868 -6.038 10.319 1.00 90.62 280 MET A CA 1
ATOM 2180 C C . MET A 1 280 ? -8.541 -4.736 10.780 1.00 90.62 280 MET A C 1
ATOM 2182 O O . MET A 1 280 ? -8.080 -3.673 10.354 1.00 90.62 280 MET A O 1
ATOM 2186 N N . PRO A 1 281 ? -9.545 -4.738 11.682 1.00 85.56 281 PRO A N 1
ATOM 2187 C CA . PRO A 1 281 ? -10.098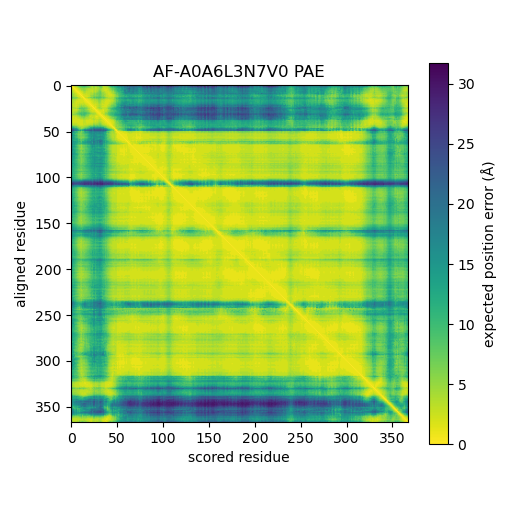 -3.495 12.221 1.00 85.56 281 PRO A CA 1
ATOM 2188 C C . PRO A 1 281 ? -9.045 -2.627 12.924 1.00 85.56 281 PRO A C 1
ATOM 2190 O O . PRO A 1 281 ? -9.040 -1.402 12.772 1.00 85.56 281 PRO A O 1
ATOM 2193 N N . ARG A 1 282 ? -8.112 -3.244 13.662 1.00 84.38 282 ARG A N 1
ATOM 2194 C CA . ARG A 1 282 ? -7.033 -2.522 14.354 1.00 84.38 282 ARG A CA 1
ATOM 2195 C C . ARG A 1 282 ? -5.980 -2.011 13.378 1.00 84.38 282 ARG A C 1
ATOM 2197 O O . ARG A 1 282 ? -5.476 -0.908 13.567 1.00 84.38 282 ARG A O 1
ATOM 2204 N N . VAL A 1 283 ? -5.668 -2.777 12.332 1.00 91.00 283 VAL A N 1
ATOM 2205 C CA . VAL A 1 283 ? -4.767 -2.340 11.255 1.00 91.00 283 VAL A CA 1
ATOM 2206 C C . VAL A 1 283 ? -5.349 -1.125 10.523 1.00 91.00 283 VAL A C 1
ATOM 2208 O O . VAL A 1 283 ? -4.664 -0.110 10.396 1.00 91.00 283 VAL A O 1
ATOM 2211 N N . ALA A 1 284 ? -6.625 -1.174 10.121 1.00 89.56 284 ALA A N 1
ATOM 2212 C CA . ALA A 1 284 ? -7.306 -0.064 9.448 1.00 89.56 284 ALA A CA 1
ATOM 2213 C C . ALA A 1 284 ? -7.385 1.191 10.335 1.00 89.56 284 ALA A C 1
ATOM 2215 O O . ALA A 1 284 ? -7.045 2.293 9.902 1.00 89.56 284 ALA A O 1
ATOM 2216 N N . THR A 1 285 ? -7.757 1.016 11.607 1.00 82.00 285 THR A N 1
ATOM 2217 C CA . THR A 1 285 ? -7.747 2.090 12.613 1.00 82.00 285 THR A CA 1
ATOM 2218 C C . THR A 1 285 ? -6.363 2.714 12.754 1.00 82.00 285 THR A C 1
ATOM 2220 O O . THR A 1 285 ? -6.218 3.935 12.748 1.00 82.00 285 THR A O 1
ATOM 2223 N N . GLY A 1 286 ? -5.339 1.872 12.883 1.00 85.81 286 GLY A N 1
ATOM 2224 C CA . GLY A 1 286 ? -3.963 2.301 13.051 1.00 85.81 286 GLY A CA 1
ATOM 2225 C C . GLY A 1 286 ? -3.464 3.122 11.871 1.00 85.81 286 GLY A C 1
ATOM 2226 O O . GLY A 1 286 ? -2.890 4.189 12.069 1.00 85.81 286 GLY A O 1
ATOM 2227 N N . LEU A 1 287 ? -3.758 2.675 10.649 1.00 90.69 287 LEU A N 1
ATOM 2228 C CA . LEU A 1 287 ? -3.467 3.411 9.423 1.00 90.69 287 LEU A CA 1
ATOM 2229 C C . LEU A 1 287 ? -4.134 4.798 9.415 1.00 90.69 287 LEU A C 1
ATOM 2231 O O . LEU A 1 287 ? -3.461 5.795 9.153 1.00 90.69 287 LEU A O 1
ATOM 2235 N N . LEU A 1 288 ? -5.423 4.893 9.761 1.00 87.06 288 LEU A N 1
ATOM 2236 C CA . LEU A 1 288 ? -6.129 6.179 9.885 1.00 87.06 288 LEU A CA 1
ATOM 2237 C C . LEU A 1 288 ? -5.517 7.078 10.967 1.00 87.06 288 LEU A C 1
ATOM 2239 O O . LEU A 1 288 ? -5.400 8.293 10.787 1.00 87.06 288 LEU A O 1
ATOM 2243 N N . ALA A 1 289 ? -5.075 6.494 12.081 1.00 82.19 289 ALA A N 1
ATOM 2244 C CA . ALA A 1 289 ? -4.448 7.229 13.171 1.00 82.19 289 ALA A CA 1
ATOM 2245 C C . ALA A 1 289 ? -3.120 7.893 12.758 1.00 82.19 289 ALA A C 1
ATOM 2247 O O . ALA A 1 289 ? -2.769 8.929 13.332 1.00 82.19 289 ALA A O 1
ATOM 2248 N N . LEU A 1 290 ? -2.427 7.366 11.739 1.00 85.94 290 LEU A N 1
ATOM 2249 C CA . LEU A 1 290 ? -1.198 7.957 11.197 1.00 85.94 290 LEU A CA 1
ATOM 2250 C C . LEU A 1 290 ? -1.431 9.260 10.416 1.00 85.94 290 LEU A C 1
ATOM 2252 O O . LEU A 1 290 ? -0.483 10.016 10.213 1.00 85.94 290 LEU A O 1
ATOM 2256 N N . GLN A 1 291 ? -2.668 9.569 10.012 1.00 85.62 291 GLN A N 1
ATOM 2257 C CA . GLN A 1 291 ? -2.956 10.806 9.285 1.00 85.62 291 GLN A CA 1
ATOM 2258 C C . GLN A 1 291 ? -2.549 12.050 10.089 1.00 85.62 291 GLN A C 1
ATOM 2260 O O . GLN A 1 291 ? -2.663 12.120 11.315 1.00 85.62 291 GLN A O 1
ATOM 2265 N N . ARG A 1 292 ? -2.143 13.102 9.385 1.00 80.62 292 ARG A N 1
ATOM 2266 C CA . ARG A 1 292 ? -1.943 14.452 9.914 1.00 80.62 292 ARG A CA 1
ATOM 2267 C C . ARG A 1 292 ? -2.858 15.391 9.142 1.00 80.62 292 ARG A C 1
ATOM 2269 O O . ARG A 1 292 ? -2.842 15.422 7.921 1.00 80.62 292 ARG A O 1
ATOM 2276 N N . GLN A 1 293 ? -3.707 16.125 9.861 1.00 76.44 293 GLN A N 1
ATOM 2277 C CA . GLN A 1 293 ? -4.683 17.045 9.251 1.00 76.44 293 GLN A CA 1
ATOM 2278 C C . GLN A 1 293 ? -5.616 16.375 8.208 1.00 76.44 293 GLN A C 1
ATOM 2280 O O . GLN A 1 293 ? -6.107 17.028 7.292 1.00 76.44 293 GLN A O 1
ATOM 2285 N N . GLY A 1 294 ? -5.890 15.073 8.370 1.00 75.69 294 GLY A N 1
ATOM 2286 C CA . GLY A 1 294 ? -6.805 14.308 7.512 1.00 75.69 294 GLY A CA 1
ATOM 2287 C C . GLY A 1 294 ? -6.179 13.715 6.245 1.00 75.69 294 GLY A C 1
ATOM 2288 O O . GLY A 1 294 ? -6.919 13.214 5.406 1.00 75.69 294 GLY A O 1
ATOM 2289 N N . ALA A 1 295 ? -4.853 13.763 6.102 1.00 86.56 295 ALA A N 1
ATOM 2290 C CA . ALA A 1 295 ? -4.110 13.125 5.016 1.00 86.56 295 ALA A CA 1
ATOM 2291 C C . ALA A 1 295 ? -2.826 12.468 5.549 1.00 86.56 295 ALA A C 1
ATOM 2293 O O . ALA A 1 295 ? -2.380 12.773 6.656 1.00 86.56 295 ALA A O 1
ATOM 2294 N N . TRP A 1 296 ? -2.232 11.566 4.778 1.00 92.62 296 TRP A N 1
ATOM 2295 C CA . TRP A 1 296 ? -0.881 11.055 5.033 1.00 92.62 296 TRP A CA 1
ATOM 2296 C C . TRP A 1 296 ? 0.170 11.984 4.408 1.00 92.62 296 TRP A C 1
ATOM 2298 O O . TRP A 1 296 ? -0.174 12.978 3.762 1.00 92.62 296 TRP A O 1
ATOM 2308 N N . GLN A 1 297 ? 1.454 11.743 4.652 1.00 91.25 297 GLN A N 1
ATOM 2309 C CA . GLN A 1 297 ? 2.499 12.726 4.351 1.00 91.25 297 GLN A CA 1
ATOM 2310 C C . GLN A 1 297 ? 2.898 12.775 2.875 1.00 91.25 297 GLN A C 1
ATOM 2312 O O . GLN A 1 297 ? 3.257 13.839 2.373 1.00 91.25 297 GLN A O 1
ATOM 2317 N N . THR A 1 298 ? 2.845 11.644 2.176 1.00 95.94 298 THR A N 1
ATOM 2318 C CA . THR A 1 298 ? 3.346 11.508 0.800 1.00 95.94 298 THR A CA 1
ATOM 2319 C C . THR A 1 298 ? 2.224 11.196 -0.183 1.00 95.94 298 THR A C 1
ATOM 2321 O O . THR A 1 298 ? 1.168 10.686 0.181 1.00 95.94 298 THR A O 1
ATOM 2324 N N . THR A 1 299 ? 2.456 11.460 -1.464 1.00 96.69 299 THR A N 1
ATOM 2325 C CA . THR A 1 299 ? 1.568 11.035 -2.555 1.00 96.69 299 THR A CA 1
ATOM 2326 C C . THR A 1 299 ? 1.328 9.524 -2.528 1.00 96.69 299 THR A C 1
ATOM 2328 O O . THR A 1 299 ? 0.179 9.091 -2.587 1.00 96.69 299 THR A O 1
ATOM 2331 N N . THR A 1 300 ? 2.384 8.731 -2.330 1.00 97.31 300 THR A N 1
ATOM 2332 C CA . THR A 1 300 ? 2.304 7.264 -2.252 1.00 97.31 300 THR A CA 1
ATOM 2333 C C . THR A 1 300 ? 1.512 6.759 -1.047 1.00 97.31 300 THR A C 1
ATOM 2335 O O . THR A 1 300 ? 0.676 5.870 -1.195 1.00 97.31 300 THR A O 1
ATOM 2338 N N . SER A 1 301 ? 1.728 7.329 0.144 1.00 96.81 301 SER A N 1
ATOM 2339 C CA . SER A 1 301 ? 0.992 6.953 1.362 1.00 96.81 301 SER A CA 1
ATOM 2340 C C . SER A 1 301 ? -0.476 7.345 1.279 1.00 96.81 301 SER A C 1
ATOM 2342 O O . SER A 1 301 ? -1.325 6.572 1.710 1.00 96.81 301 SER A O 1
ATOM 2344 N N . ASN A 1 302 ? -0.796 8.488 0.667 1.00 97.06 302 ASN A N 1
ATOM 2345 C CA . ASN A 1 302 ? -2.182 8.874 0.429 1.00 97.06 302 ASN A CA 1
ATOM 2346 C C . ASN A 1 302 ? -2.881 7.946 -0.570 1.00 97.06 302 ASN A C 1
ATOM 2348 O O . ASN A 1 302 ? -3.992 7.504 -0.289 1.00 97.06 302 ASN A O 1
ATOM 2352 N N . ALA A 1 303 ? -2.236 7.607 -1.691 1.00 97.81 303 ALA A N 1
ATOM 2353 C CA . ALA A 1 303 ? -2.817 6.710 -2.689 1.00 97.81 303 ALA A CA 1
ATOM 2354 C C . ALA A 1 303 ? -3.029 5.295 -2.125 1.00 97.81 303 ALA A C 1
ATOM 2356 O O . ALA A 1 303 ? -4.146 4.784 -2.140 1.00 97.81 303 ALA A O 1
ATOM 2357 N N . LEU A 1 304 ? -1.986 4.682 -1.554 1.00 98.19 304 LEU A N 1
ATOM 2358 C CA . LEU A 1 304 ? -2.079 3.342 -0.965 1.00 98.19 304 LEU A CA 1
ATOM 2359 C C . LEU A 1 304 ? -3.009 3.312 0.251 1.00 98.19 304 LEU A C 1
ATOM 2361 O O . LEU A 1 304 ? -3.786 2.374 0.402 1.00 98.19 304 LEU A O 1
ATOM 2365 N N . GLY A 1 305 ? -2.950 4.331 1.114 1.00 96.31 305 GLY A N 1
ATOM 2366 C CA . GLY A 1 305 ? -3.787 4.423 2.308 1.00 96.31 305 GLY A CA 1
ATOM 2367 C C . GLY A 1 305 ? -5.271 4.512 1.967 1.00 96.31 305 GLY A C 1
ATOM 2368 O O . GLY A 1 305 ? -6.088 3.833 2.584 1.00 96.31 305 GLY A O 1
ATOM 2369 N N . GLN A 1 306 ? -5.622 5.284 0.940 1.00 95.06 306 GLN A N 1
ATOM 2370 C CA . GLN A 1 306 ? -6.989 5.351 0.435 1.00 95.06 306 GLN A CA 1
ATOM 2371 C C . GLN A 1 306 ? -7.460 4.006 -0.136 1.00 95.06 306 GLN A C 1
ATOM 2373 O O . GLN A 1 306 ? -8.490 3.493 0.304 1.00 95.06 306 GLN A O 1
ATOM 2378 N N . LEU A 1 307 ? -6.673 3.390 -1.028 1.00 97.19 307 LEU A N 1
ATOM 2379 C CA . LEU A 1 307 ? -6.980 2.068 -1.588 1.00 97.19 307 LEU A CA 1
ATOM 2380 C C . LEU A 1 307 ? -7.167 1.010 -0.489 1.00 97.19 307 LEU A C 1
ATOM 2382 O O . LEU A 1 307 ? -8.087 0.195 -0.557 1.00 97.19 307 LEU A O 1
ATOM 2386 N N . ALA A 1 308 ? -6.329 1.044 0.550 1.00 96.81 308 ALA A N 1
ATOM 2387 C CA . ALA A 1 308 ? -6.401 0.133 1.687 1.00 96.81 308 ALA A CA 1
ATOM 2388 C C . ALA A 1 308 ? -7.719 0.262 2.463 1.00 96.81 308 ALA A C 1
ATOM 2390 O O . ALA A 1 308 ? -8.374 -0.742 2.748 1.00 96.81 308 ALA A O 1
ATOM 2391 N N . ILE A 1 309 ? -8.133 1.491 2.788 1.00 94.19 309 ILE A N 1
ATOM 2392 C CA . ILE A 1 309 ? -9.375 1.741 3.532 1.00 94.19 309 ILE A CA 1
ATOM 2393 C C . ILE A 1 309 ? -10.605 1.393 2.685 1.00 94.19 309 ILE A C 1
ATOM 2395 O O . ILE A 1 309 ? -11.562 0.813 3.200 1.00 94.19 309 ILE A O 1
ATOM 2399 N N . GLU A 1 310 ? -10.578 1.656 1.380 1.00 93.31 310 GLU A N 1
ATOM 2400 C CA . GLU A 1 310 ? -11.645 1.226 0.472 1.00 93.31 310 GLU A CA 1
ATOM 2401 C C . GLU A 1 310 ? -11.741 -0.294 0.362 1.00 93.31 310 GLU A C 1
ATOM 2403 O O . GLU A 1 310 ? -12.840 -0.853 0.425 1.00 93.31 310 GLU A O 1
ATOM 2408 N N . ARG A 1 311 ? -10.599 -0.980 0.237 1.00 93.81 311 ARG A N 1
ATOM 2409 C CA . ARG A 1 311 ? -10.548 -2.443 0.213 1.00 93.81 311 ARG A CA 1
ATOM 2410 C C . ARG A 1 311 ? -11.083 -3.027 1.518 1.00 93.81 311 ARG A C 1
ATOM 2412 O O . ARG A 1 311 ? -11.889 -3.957 1.469 1.00 93.81 311 ARG A O 1
ATOM 2419 N N . PHE A 1 312 ? -10.699 -2.457 2.661 1.00 93.12 312 PHE A N 1
ATOM 2420 C CA . PHE A 1 312 ? -11.241 -2.822 3.968 1.00 93.12 312 PHE A CA 1
ATOM 2421 C C . PHE A 1 312 ? -12.766 -2.657 3.995 1.00 93.12 312 PHE A C 1
ATOM 2423 O O . PHE A 1 312 ? -13.478 -3.613 4.290 1.00 93.12 312 PHE A O 1
ATOM 2430 N N . SER A 1 313 ? -13.278 -1.488 3.607 1.00 90.00 313 SER A N 1
ATOM 2431 C CA . SER A 1 313 ? -14.714 -1.195 3.647 1.00 90.00 313 SER A CA 1
ATOM 2432 C C . SER A 1 313 ? -15.534 -2.113 2.737 1.00 90.00 313 SER A C 1
ATOM 2434 O O . SER A 1 313 ? -16.558 -2.652 3.152 1.00 90.00 313 SER A O 1
ATOM 2436 N N . ARG A 1 314 ? -15.061 -2.391 1.514 1.00 90.50 314 ARG A N 1
ATOM 2437 C CA . ARG A 1 314 ? -15.726 -3.350 0.611 1.00 90.50 314 ARG A CA 1
ATOM 2438 C C . ARG A 1 314 ? -15.750 -4.773 1.173 1.00 90.50 314 ARG A C 1
ATOM 2440 O O . ARG A 1 314 ? -16.690 -5.510 0.892 1.00 90.50 314 ARG A O 1
ATOM 2447 N N . THR A 1 315 ? -14.730 -5.150 1.942 1.00 91.38 315 THR A N 1
ATOM 2448 C CA . THR A 1 315 ? -14.575 -6.508 2.483 1.00 91.38 315 THR A CA 1
ATOM 2449 C C . THR A 1 315 ? -15.364 -6.709 3.779 1.00 91.38 315 THR A C 1
ATOM 2451 O O . THR A 1 315 ? -16.000 -7.745 3.951 1.00 91.38 315 THR A O 1
ATOM 2454 N N . TYR A 1 316 ? -15.341 -5.724 4.680 1.00 88.38 316 TYR A N 1
ATOM 2455 C CA . TYR A 1 316 ? -15.821 -5.868 6.060 1.00 88.38 316 TYR A CA 1
ATOM 2456 C C . TYR A 1 316 ? -17.029 -4.980 6.407 1.00 88.38 316 TYR A C 1
ATOM 2458 O O . TYR A 1 316 ? -17.682 -5.218 7.420 1.00 88.38 316 TYR A O 1
ATOM 2466 N N . GLU A 1 317 ? -17.366 -3.988 5.576 1.00 87.00 317 GLU A N 1
ATOM 2467 C CA . GLU A 1 317 ? -18.437 -3.003 5.820 1.00 87.00 317 GLU A CA 1
ATOM 2468 C C . GLU A 1 317 ? -19.488 -3.012 4.689 1.00 87.00 317 GLU A C 1
ATOM 2470 O O . GLU A 1 317 ? -19.954 -1.973 4.201 1.00 87.00 317 GLU A O 1
ATOM 2475 N N . SER A 1 318 ? -19.843 -4.204 4.208 1.00 82.25 318 SER A N 1
ATOM 2476 C CA . SER A 1 318 ? -20.819 -4.387 3.126 1.00 82.25 318 SER A CA 1
ATOM 2477 C C . SER A 1 318 ? -22.273 -4.262 3.597 1.00 82.25 318 SER A C 1
ATOM 2479 O O . SER A 1 318 ? -23.125 -3.822 2.823 1.00 82.25 318 SER A O 1
ATOM 2481 N N . THR A 1 319 ? -22.558 -4.575 4.863 1.00 83.38 319 THR A N 1
ATOM 2482 C CA . THR A 1 319 ? -23.903 -4.488 5.449 1.00 83.38 319 THR A CA 1
ATOM 2483 C C . THR A 1 319 ? -24.272 -3.034 5.773 1.00 83.38 319 THR A C 1
ATOM 2485 O O . THR A 1 319 ? -23.558 -2.385 6.539 1.00 83.38 319 THR A O 1
ATOM 2488 N N . PRO A 1 320 ? -25.387 -2.495 5.239 1.00 83.06 320 PRO A N 1
ATOM 2489 C CA . PRO A 1 320 ? -25.860 -1.163 5.606 1.00 83.06 320 PRO A CA 1
ATOM 2490 C C . PRO A 1 320 ? -26.188 -1.065 7.099 1.00 83.06 320 PRO A C 1
ATOM 2492 O O . PRO A 1 320 ? -26.889 -1.916 7.646 1.00 83.06 320 PRO A O 1
ATOM 2495 N N . VAL A 1 321 ? -25.725 0.004 7.748 1.00 84.62 321 VAL A N 1
ATOM 2496 C CA . VAL A 1 321 ? -26.055 0.284 9.150 1.00 84.62 321 VAL A CA 1
ATOM 2497 C C . VAL A 1 321 ? -27.389 1.028 9.223 1.00 84.62 321 VAL A C 1
ATOM 2499 O O . VAL A 1 321 ? -27.563 2.068 8.588 1.00 84.62 321 VAL A O 1
ATOM 2502 N N . ALA A 1 322 ? -28.330 0.501 10.007 1.00 85.94 322 ALA A N 1
ATOM 2503 C CA . ALA A 1 322 ? -29.663 1.064 10.203 1.00 85.94 322 ALA A CA 1
ATOM 2504 C C . ALA A 1 322 ? -30.097 0.982 11.678 1.00 85.94 322 ALA A C 1
ATOM 2506 O O . ALA A 1 322 ? -29.423 0.384 12.514 1.00 85.94 322 ALA A O 1
ATOM 2507 N N . GLY A 1 323 ? -31.246 1.582 12.001 1.00 88.94 323 GLY A N 1
ATOM 2508 C CA . GLY A 1 323 ? -31.822 1.547 13.348 1.00 88.94 323 GLY A CA 1
ATOM 2509 C C . GLY A 1 323 ? -31.217 2.587 14.291 1.00 88.94 323 GLY A C 1
ATOM 2510 O O . GLY A 1 323 ? -30.971 3.727 13.891 1.00 88.94 323 GLY A O 1
ATOM 2511 N N . THR A 1 324 ? -30.991 2.195 15.546 1.00 89.56 324 THR A N 1
ATOM 2512 C CA . THR A 1 324 ? -30.568 3.098 16.626 1.00 89.56 324 THR A CA 1
ATOM 2513 C C . THR A 1 324 ? -29.426 2.483 17.423 1.00 89.56 324 THR A C 1
ATOM 2515 O O . THR A 1 324 ? -29.558 1.375 17.937 1.00 89.56 324 THR A O 1
ATOM 2518 N N . THR A 1 325 ? -28.332 3.224 17.593 1.00 91.00 325 THR A N 1
ATOM 2519 C CA . THR A 1 325 ? -27.258 2.863 18.527 1.00 91.00 325 THR A CA 1
ATOM 2520 C C . THR A 1 325 ? -27.485 3.560 19.860 1.00 91.00 325 THR A C 1
ATOM 2522 O O . THR A 1 325 ? -27.681 4.773 19.908 1.00 91.00 325 THR A O 1
ATOM 2525 N N . LYS A 1 326 ? -27.443 2.798 20.953 1.00 92.06 326 LYS A N 1
ATOM 2526 C CA . LYS A 1 326 ? -27.494 3.330 22.317 1.00 92.06 326 LYS A CA 1
ATOM 2527 C C . LYS A 1 326 ? -26.087 3.416 22.896 1.00 92.06 326 LYS A C 1
ATOM 2529 O O . LYS A 1 326 ? -25.319 2.466 22.793 1.00 92.06 326 LYS A O 1
ATOM 2534 N N . VAL A 1 327 ? -25.771 4.547 23.511 1.00 91.12 327 VAL A N 1
ATOM 2535 C CA . VAL A 1 327 ? -24.520 4.803 24.224 1.00 91.12 327 VAL A CA 1
ATOM 2536 C C . VAL A 1 327 ? -24.872 5.064 25.681 1.00 91.12 327 VAL A C 1
ATOM 2538 O O . VAL A 1 327 ? -25.658 5.966 25.970 1.00 91.12 327 VAL A O 1
ATOM 2541 N N . ALA A 1 328 ? -24.292 4.285 26.591 1.00 92.31 328 ALA A N 1
ATOM 2542 C CA . ALA A 1 328 ? -24.503 4.426 28.026 1.00 92.31 328 ALA A CA 1
ATOM 2543 C C . ALA A 1 328 ? -23.167 4.616 28.756 1.00 92.31 328 ALA A C 1
ATOM 2545 O O . ALA A 1 328 ? -22.183 3.948 28.441 1.00 92.31 328 ALA A O 1
ATOM 2546 N N . LEU A 1 329 ? -23.142 5.531 29.726 1.00 90.12 329 LEU A N 1
ATOM 2547 C CA . LEU A 1 329 ? -22.017 5.763 30.633 1.00 90.12 329 LEU A CA 1
ATOM 2548 C C . LEU A 1 329 ? -22.570 6.040 32.034 1.00 90.12 329 LEU A C 1
ATOM 2550 O O . LEU A 1 329 ? -23.242 7.050 32.248 1.00 90.12 329 LEU A O 1
ATOM 2554 N N . GLY A 1 330 ? -22.306 5.141 32.984 1.00 86.62 330 GLY A N 1
ATOM 2555 C CA . GLY A 1 330 ? -22.923 5.214 34.310 1.00 86.62 330 GLY A CA 1
ATOM 2556 C C . GLY A 1 330 ? -24.454 5.211 34.207 1.00 86.62 330 GLY A C 1
ATOM 2557 O O . GLY A 1 330 ? -25.026 4.335 33.564 1.00 86.62 330 GLY A O 1
ATOM 2558 N N . GLY A 1 331 ? -25.112 6.203 34.814 1.00 83.81 331 GLY A N 1
ATOM 2559 C CA . GLY A 1 331 ? -26.568 6.396 34.725 1.00 83.81 331 GLY A CA 1
ATOM 2560 C C . GLY A 1 331 ? -27.050 7.194 33.504 1.00 83.81 331 GLY A C 1
ATOM 2561 O O . GLY A 1 331 ? -28.253 7.391 33.349 1.00 83.81 331 GLY A O 1
ATOM 2562 N N . ASN A 1 332 ? -26.142 7.680 32.652 1.00 85.12 332 ASN A N 1
ATOM 2563 C CA . ASN A 1 332 ? -26.485 8.476 31.474 1.00 85.12 332 ASN A CA 1
ATOM 2564 C C . ASN A 1 332 ? -26.668 7.573 30.246 1.00 85.12 332 ASN A C 1
ATOM 2566 O O . ASN A 1 332 ? -25.767 6.806 29.912 1.00 85.12 332 ASN A O 1
ATOM 2570 N N . GLU A 1 333 ? -27.780 7.724 29.519 1.00 90.88 333 GLU A N 1
ATOM 2571 C CA . GLU A 1 333 ? -28.046 7.034 28.247 1.00 90.88 333 GLU A CA 1
ATOM 2572 C C . GLU A 1 333 ? -28.359 8.047 27.135 1.00 90.88 333 GLU A C 1
ATOM 2574 O O . GLU A 1 333 ? -29.079 9.031 27.331 1.00 90.88 333 GLU A O 1
ATOM 2579 N N . ARG A 1 334 ? -27.817 7.805 25.941 1.00 88.00 334 ARG A N 1
ATOM 2580 C CA . ARG A 1 334 ? -28.101 8.559 24.717 1.00 88.00 334 ARG A CA 1
ATOM 2581 C C . ARG A 1 334 ? -28.371 7.596 23.568 1.00 88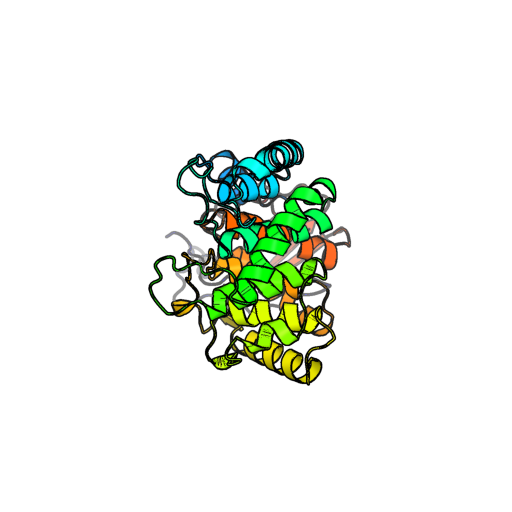.00 334 ARG A C 1
ATOM 2583 O O . ARG A 1 334 ? -27.686 6.591 23.419 1.00 88.00 334 ARG A O 1
ATOM 2590 N N . ALA A 1 335 ? -29.347 7.927 22.731 1.00 88.56 335 ALA A N 1
ATOM 2591 C CA . ALA A 1 335 ? -29.695 7.158 21.542 1.00 88.56 335 ALA A CA 1
ATOM 2592 C C . ALA A 1 335 ? -29.355 7.958 20.280 1.00 88.56 335 ALA A C 1
ATOM 2594 O O . ALA A 1 335 ? -29.700 9.134 20.174 1.00 88.56 335 ALA A O 1
ATOM 2595 N N . ILE A 1 336 ? -28.691 7.312 19.326 1.00 86.25 336 ILE A N 1
ATOM 2596 C CA . ILE A 1 336 ? -28.302 7.873 18.033 1.00 86.25 336 ILE A CA 1
ATOM 2597 C C . ILE A 1 336 ? -29.053 7.112 16.946 1.00 86.25 336 ILE A C 1
ATOM 2599 O O . ILE A 1 336 ? -28.840 5.913 16.772 1.00 86.25 336 ILE A O 1
ATOM 2603 N N . SER A 1 337 ? -29.920 7.806 16.206 1.00 86.44 337 SER A N 1
ATOM 2604 C CA . SER A 1 337 ? -30.626 7.220 15.064 1.00 86.44 337 SER A CA 1
ATOM 2605 C C . SER A 1 337 ? -29.775 7.284 13.797 1.00 86.44 337 SER A C 1
ATOM 2607 O O . SER A 1 337 ? -29.299 8.354 13.408 1.00 86.44 337 SER A O 1
ATOM 2609 N N . TRP A 1 338 ? -29.649 6.161 13.093 1.00 84.62 338 TRP A N 1
ATOM 2610 C CA . TRP A 1 338 ? -28.965 6.091 11.801 1.00 84.62 338 TRP A CA 1
ATOM 2611 C C . TRP A 1 338 ? -29.773 6.717 10.656 1.00 84.62 338 TRP A C 1
ATOM 2613 O O . TRP A 1 338 ? -29.197 7.049 9.623 1.00 84.62 338 TRP A O 1
ATOM 2623 N N . SER A 1 339 ? -31.075 6.970 10.849 1.00 81.38 339 SER A N 1
ATOM 2624 C CA . SER A 1 339 ? -31.904 7.695 9.872 1.00 81.38 339 SER A CA 1
ATOM 2625 C C . SER A 1 339 ? -31.625 9.201 9.819 1.00 81.38 339 SER A C 1
ATOM 2627 O O . SER A 1 339 ? -31.974 9.856 8.841 1.00 81.38 339 SER A O 1
ATOM 2629 N N . GLN A 1 340 ? -30.997 9.765 10.854 1.00 70.06 340 GLN A N 1
ATOM 2630 C CA . GLN A 1 340 ? -30.637 11.181 10.894 1.00 70.06 340 GLN A CA 1
ATOM 2631 C C . GLN A 1 340 ? -29.318 11.415 10.157 1.00 70.06 340 GLN A C 1
ATOM 2633 O O . GLN A 1 340 ? -28.398 10.599 10.262 1.00 70.06 340 GLN A O 1
ATOM 2638 N N . ALA A 1 341 ? -29.220 12.525 9.422 1.00 65.94 341 ALA A N 1
ATOM 2639 C CA . ALA A 1 341 ? -27.987 12.912 8.748 1.00 65.94 341 ALA A CA 1
ATOM 2640 C C . ALA A 1 341 ? -26.862 13.149 9.778 1.00 65.94 341 ALA A C 1
ATOM 2642 O O . ALA A 1 341 ? -27.123 13.719 10.841 1.00 65.94 341 ALA A O 1
ATOM 2643 N N . PRO A 1 342 ? -25.621 12.713 9.498 1.00 66.44 342 PRO A N 1
ATOM 2644 C CA . PRO A 1 342 ? -24.491 13.006 10.369 1.00 66.44 342 PRO A CA 1
ATOM 2645 C C . PRO A 1 342 ? -24.242 14.521 10.444 1.00 66.44 342 PRO A C 1
ATOM 2647 O O . PRO A 1 342 ? -24.420 15.241 9.462 1.00 66.44 342 PRO A O 1
ATOM 2650 N N . VAL A 1 343 ? -23.842 15.004 11.621 1.00 57.69 343 VAL A N 1
ATOM 2651 C CA . VAL A 1 343 ? -23.631 16.436 11.888 1.00 57.69 343 VAL A CA 1
ATOM 2652 C C . VAL A 1 343 ? -22.130 16.745 11.749 1.00 57.69 343 VAL A C 1
ATOM 2654 O O . VAL A 1 343 ? -21.312 15.937 12.191 1.00 57.69 343 VAL A O 1
ATOM 2657 N N . PRO A 1 344 ? -21.720 17.872 11.135 1.00 54.50 344 PRO A N 1
ATOM 2658 C CA . PRO A 1 344 ? -20.308 18.254 11.052 1.00 54.50 344 PRO A CA 1
ATOM 2659 C C . PRO A 1 344 ? -19.651 18.391 12.438 1.00 54.50 344 PRO A C 1
ATOM 2661 O O . PRO A 1 344 ? -20.273 18.889 13.376 1.00 54.50 344 PRO A O 1
ATOM 2664 N N . SER A 1 345 ? -18.378 17.993 12.567 1.00 53.00 345 SER A N 1
ATOM 2665 C CA . SER A 1 345 ? -17.629 17.926 13.838 1.00 53.00 345 SER A CA 1
ATOM 2666 C C . SER A 1 345 ? -17.205 19.280 14.437 1.00 53.00 345 SER A C 1
ATOM 2668 O O . SER A 1 345 ? -16.339 19.315 15.306 1.00 53.00 345 SER A O 1
ATOM 2670 N N . ASP A 1 346 ? -17.770 20.405 13.992 1.00 47.09 346 ASP A N 1
ATOM 2671 C CA . ASP A 1 346 ? -17.370 21.746 14.459 1.00 47.09 346 ASP A CA 1
ATOM 2672 C C . ASP A 1 346 ? -17.988 22.125 15.820 1.00 47.09 346 ASP A C 1
ATOM 2674 O O . ASP A 1 346 ? -17.775 23.223 16.337 1.00 47.09 346 ASP A O 1
ATOM 2678 N N . ALA A 1 347 ? -18.727 21.209 16.455 1.00 43.31 347 ALA A N 1
ATOM 2679 C CA . ALA A 1 347 ? -19.168 21.389 17.829 1.00 43.31 347 ALA A CA 1
ATOM 2680 C C . ALA A 1 347 ? -17.991 21.143 18.802 1.00 43.31 347 ALA A C 1
ATOM 2682 O O . ALA A 1 347 ? -17.422 20.045 18.787 1.00 43.31 347 ALA A O 1
ATOM 2683 N N . PRO A 1 348 ? -17.676 22.079 19.727 1.00 42.44 348 PRO A N 1
ATOM 2684 C CA . PRO A 1 348 ? -16.559 21.978 20.685 1.00 42.44 348 PRO A CA 1
ATOM 2685 C C . PRO A 1 348 ? -16.683 20.828 21.709 1.00 42.44 348 PRO A C 1
ATOM 2687 O O . PRO A 1 348 ? -15.844 20.687 22.595 1.00 42.44 348 PRO A O 1
ATOM 2690 N N . ALA A 1 349 ? -17.730 20.008 21.590 1.00 45.34 349 ALA A N 1
ATOM 2691 C CA . ALA A 1 349 ? -18.051 18.854 22.422 1.00 45.34 349 ALA A CA 1
ATOM 2692 C C . ALA A 1 349 ? -18.239 17.562 21.592 1.00 45.34 349 ALA A C 1
ATOM 2694 O O . ALA A 1 349 ? -18.928 16.651 22.036 1.00 45.34 349 ALA A O 1
ATOM 2695 N N . SER A 1 350 ? -17.691 17.472 20.377 1.00 51.94 350 SER A N 1
ATOM 2696 C CA . SER A 1 350 ? -17.775 16.263 19.542 1.00 51.94 350 SER A CA 1
ATOM 2697 C C . SER A 1 350 ? -16.467 15.461 19.566 1.00 51.94 350 SER A C 1
ATOM 2699 O O . SER A 1 350 ? -15.379 16.028 19.663 1.00 51.94 350 SER A O 1
ATOM 2701 N N . ALA A 1 351 ? -16.561 14.128 19.511 1.00 53.06 351 ALA A N 1
ATOM 2702 C CA . ALA A 1 351 ? -15.387 13.282 19.304 1.00 53.06 351 ALA A CA 1
ATOM 2703 C C . ALA A 1 351 ? -14.914 13.459 17.864 1.00 53.06 351 ALA A C 1
ATOM 2705 O O . ALA A 1 351 ? -15.727 13.444 16.937 1.00 53.06 351 ALA A O 1
ATOM 2706 N N . THR A 1 352 ? -13.606 13.544 17.652 1.00 56.62 352 THR A N 1
ATOM 2707 C CA . THR A 1 352 ? -13.044 13.471 16.304 1.00 56.62 352 THR A CA 1
ATOM 2708 C C . THR A 1 352 ? -13.500 12.164 15.650 1.00 56.62 352 THR A C 1
ATOM 2710 O O . THR A 1 352 ? -13.318 11.092 16.224 1.00 56.62 352 THR A O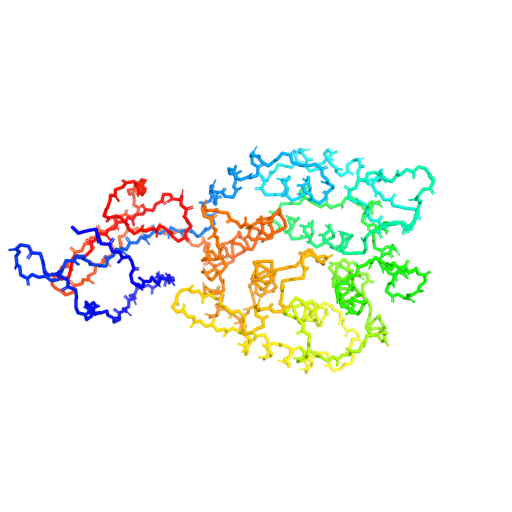 1
ATOM 2713 N N . ALA A 1 353 ? -14.127 12.246 14.474 1.00 54.72 353 ALA A N 1
ATOM 2714 C CA . ALA A 1 353 ? -14.469 11.067 13.678 1.00 54.72 353 ALA A CA 1
ATOM 2715 C C . ALA A 1 353 ? -13.214 10.219 13.393 1.00 54.72 353 ALA A C 1
ATOM 2717 O O . ALA A 1 353 ? -12.104 10.761 13.342 1.00 54.72 353 ALA A O 1
ATOM 2718 N N . ALA A 1 354 ? -13.387 8.908 13.181 1.00 52.22 354 ALA A N 1
ATOM 2719 C CA . ALA A 1 354 ? -12.279 7.987 12.905 1.00 52.22 354 ALA A CA 1
ATOM 2720 C C . ALA A 1 354 ? -11.444 8.446 11.705 1.00 52.22 354 ALA A C 1
ATOM 2722 O O . ALA A 1 354 ? -10.215 8.439 11.731 1.00 52.22 354 ALA A O 1
ATOM 2723 N N . THR A 1 355 ? -12.130 8.937 10.678 1.00 51.16 355 THR A N 1
ATOM 2724 C CA . THR A 1 355 ? -11.545 9.713 9.590 1.00 51.16 355 THR A CA 1
ATOM 2725 C C . THR A 1 355 ? -11.645 11.196 9.935 1.00 51.16 355 THR A C 1
ATOM 2727 O O . THR A 1 355 ? -12.738 11.774 9.901 1.00 51.16 355 THR A O 1
ATOM 2730 N N . ARG A 1 356 ? -10.517 11.837 10.269 1.00 52.62 356 ARG A N 1
ATOM 2731 C CA . ARG A 1 356 ? -10.493 13.273 10.594 1.00 52.62 356 ARG A CA 1
ATOM 2732 C C . ARG A 1 356 ? -11.084 14.051 9.409 1.00 52.62 356 ARG A C 1
ATOM 2734 O O . ARG A 1 356 ? -10.518 14.015 8.321 1.00 52.62 356 ARG A O 1
ATOM 2741 N N . ALA A 1 357 ? -12.200 14.749 9.642 1.00 49.84 357 ALA A N 1
ATOM 2742 C CA . ALA A 1 357 ? -12.997 15.526 8.677 1.00 49.84 357 ALA A CA 1
ATOM 2743 C C . ALA A 1 357 ? -14.153 14.822 7.929 1.00 49.84 357 ALA A C 1
ATOM 2745 O O . ALA A 1 357 ? -14.702 15.436 7.014 1.00 49.84 357 ALA A O 1
ATOM 2746 N N . ALA A 1 358 ? -14.567 13.605 8.298 1.00 56.16 358 ALA A N 1
ATOM 2747 C CA . ALA A 1 358 ? -15.848 13.062 7.826 1.00 56.16 358 ALA A CA 1
ATOM 2748 C C . ALA A 1 358 ? -17.010 13.455 8.750 1.00 56.16 358 ALA A C 1
ATOM 2750 O O . ALA A 1 358 ? -16.828 13.634 9.956 1.00 56.16 358 ALA A O 1
ATOM 2751 N N . ALA A 1 359 ? -18.214 13.555 8.183 1.00 58.22 359 ALA A N 1
ATOM 2752 C CA . ALA A 1 359 ? -19.428 13.710 8.971 1.00 58.22 359 ALA A CA 1
ATOM 2753 C C . ALA A 1 359 ? -19.654 12.430 9.795 1.00 58.22 359 ALA A C 1
ATOM 2755 O O . ALA A 1 359 ? -19.688 11.326 9.249 1.00 58.22 359 ALA A O 1
ATOM 2756 N N . ALA A 1 360 ? -19.806 12.576 11.108 1.00 61.12 360 ALA A N 1
ATOM 2757 C CA . ALA A 1 360 ? -20.087 11.473 12.019 1.00 61.12 360 ALA A CA 1
ATOM 2758 C C . ALA A 1 360 ? -21.301 11.809 12.886 1.00 61.12 360 ALA A C 1
ATOM 2760 O O . ALA A 1 360 ? -21.686 12.968 13.043 1.00 61.12 360 ALA A O 1
ATOM 2761 N N . ARG A 1 361 ? -21.935 10.781 13.447 1.00 74.56 361 ARG A N 1
ATOM 2762 C CA . ARG A 1 361 ? -22.961 10.975 14.474 1.00 74.56 361 ARG A CA 1
ATOM 2763 C C . ARG A 1 361 ? -22.262 10.971 15.825 1.00 74.56 361 ARG A C 1
ATOM 2765 O O . ARG A 1 361 ? -21.798 9.918 16.257 1.00 74.56 361 ARG A O 1
ATOM 2772 N N . SER A 1 362 ? -22.144 12.139 16.451 1.00 72.00 362 SER A N 1
ATOM 2773 C CA . SER A 1 362 ? -21.342 12.312 17.665 1.00 72.00 362 SER A CA 1
ATOM 2774 C C . SER A 1 362 ? -22.185 12.620 18.898 1.00 72.00 362 SER A C 1
ATOM 2776 O O . SER A 1 362 ? -23.172 13.349 18.821 1.00 72.00 362 SER A O 1
ATOM 2778 N N . VAL A 1 363 ? -21.760 12.109 20.053 1.00 77.12 363 VAL A N 1
ATOM 2779 C CA . VAL A 1 363 ? -22.343 12.411 21.364 1.00 77.12 363 VAL A CA 1
ATOM 2780 C C . VAL A 1 363 ? -21.251 12.529 22.427 1.00 77.12 363 VAL A C 1
ATOM 2782 O O . VAL A 1 363 ? -20.287 11.769 22.410 1.00 77.12 363 VAL A O 1
ATOM 2785 N N . LEU A 1 364 ? -21.392 13.473 23.360 1.00 80.12 364 LEU A N 1
ATOM 2786 C CA . LEU A 1 364 ? -20.545 13.568 24.551 1.00 80.12 364 LEU A CA 1
ATOM 2787 C C . LEU A 1 364 ? -21.285 12.996 25.759 1.00 80.12 364 LEU A C 1
ATOM 2789 O O . LEU A 1 364 ? -22.389 13.436 26.084 1.00 80.12 364 LEU A O 1
ATOM 2793 N N . MET A 1 365 ? -20.642 12.053 26.435 1.00 83.44 365 MET A N 1
ATOM 2794 C CA . MET A 1 365 ? -21.088 11.447 27.683 1.00 83.44 365 MET A CA 1
ATOM 2795 C C . MET A 1 365 ? -20.248 12.033 28.827 1.00 83.44 365 MET A C 1
ATOM 2797 O O . MET A 1 365 ? -19.072 11.683 28.933 1.00 83.44 365 MET A O 1
ATOM 2801 N N . PRO A 1 366 ? -20.778 12.962 29.641 1.00 83.69 366 PRO A N 1
ATOM 2802 C CA . PRO A 1 366 ? -20.035 13.524 30.770 1.00 83.69 366 PRO A CA 1
ATOM 2803 C C . PRO A 1 366 ? -19.747 12.456 31.837 1.00 83.69 366 PRO A C 1
ATOM 2805 O O . PRO A 1 366 ? -20.494 11.477 31.927 1.00 83.69 366 PRO A O 1
ATOM 2808 N N . TRP A 1 367 ? -18.669 12.659 32.605 1.00 85.69 367 TRP A N 1
ATOM 2809 C CA . TRP A 1 367 ? -18.282 11.792 33.728 1.00 85.69 367 TRP A CA 1
ATOM 2810 C C . TRP A 1 367 ? -19.333 11.705 34.830 1.00 85.69 367 TRP A C 1
ATOM 2812 O O . TRP A 1 367 ? -20.000 12.735 35.094 1.00 85.69 367 TRP A O 1
#